Protein AF-A0A9X3J1A0-F1 (afdb_monomer)

InterPro domains:
  IPR045426 ADYC domain [PF20032] (108-270)

Secondary structure (DSSP, 8-state):
-PPPP-----------------S-------------EE-----SSS--S---EETTEE--EEBSTT---SS-EEEEEEETTTEEEEEEEEETTEEEEEETT--EEEGGGGTT-EEEEEETTTTEEEEEEEEEEE-SSSS-EEEEEEEETTEEEESSPP-SSSS--EEEEEEEEE-TTT--EEEEEEEEEEEETTSHHHHHHHTTHHHHHHHHT-THHHHHHHHHHHT-SSSSS-----TT-EE----TTSSS---GGGTTSPP-EEEETTEEEE---TT------

Radius of gyration: 24.9 Å; Cα contacts (8 Å, |Δi|>4): 580; chains: 1; bounding box: 110×40×54 Å

Mean predicted aligned error: 11.15 Å

Solvent-accessible surface area (backbone atoms only — not comparable to full-atom values): 16526 Å² total; per-residue (Å²): 135,84,86,86,81,83,85,78,83,77,85,79,79,81,77,78,77,79,74,76,78,71,62,76,84,88,81,91,80,97,82,88,48,47,11,76,48,79,39,47,37,90,50,96,56,37,46,45,56,59,54,21,36,58,92,92,47,72,55,49,59,35,47,48,60,66,57,96,50,84,54,51,26,32,62,47,38,31,30,73,92,75,45,59,38,67,40,70,49,60,59,96,47,38,64,36,35,22,31,93,86,65,53,79,40,43,70,78,64,44,50,63,16,40,35,35,34,23,30,79,71,67,77,44,75,49,61,33,29,34,70,50,74,50,71,88,83,67,72,38,32,38,26,43,31,33,63,61,96,83,43,80,41,63,22,24,57,65,38,77,92,42,82,30,30,21,37,61,44,62,33,43,46,69,42,87,76,43,54,54,55,44,84,34,84,67,25,34,26,46,23,6,54,52,10,27,51,14,41,27,38,77,66,43,37,42,62,50,14,62,75,71,74,39,55,64,59,29,32,49,46,28,34,58,64,13,44,28,66,78,74,61,44,59,39,70,29,44,48,66,44,71,47,73,43,60,48,98,83,68,78,40,43,61,31,80,91,57,60,88,58,78,77,55,62,51,79,52,89,100,44,40,40,70,57,80,72,92,77,74,78,80,82,79,128

Organism: NCBI:txid889268

Sequence (285 aa):
MRPVLQSRSPVVSLLASLLLIACAPEEDDDVALRGVLITGGNSSGGTVFNTHALDDQVFSELEPLGQPHIGPGLDSVSLAGNIEVLQVAEEAGELVGYDWLGLKYSGEALLGSQWIISFQSGLLEIPMVLHHIVDDGAAPHYQFYHHDNAVKKPNCPEGQDGPGHARVLSGLSVDEDNGEVSEVPGLLYLACDTGATGKAADLGYYDWARSQGDLELFEIAIRVLRADYCYDGDSHTKPGVELVLEDRWGIHGASPEHADNPVEAVWARAACSATARAGSPTSTA

Foldseek 3Di:
DDDDDDDDDDPPPPPVPPPPCQDDDDDDDDDAFWFWFWFDDDDPFFFFQAQFDDPPRDDFKEAWECDFDQAKYFPWKAWPVGQTFNTWDDDPLWIWTAGPVRDIDTDPRQAQMWIWIAGPRNPDTWIKGFHDWDCPPDRIWTWIWTADVNDTDTRGPAIPVGHKTWRKDAQWDADRQQGDIDGHHRMITRGIPNHLLRVLVVLVQRVVCVVVVHCLSSSQSSCLSQVVQQSRNHRPHHRRDMDTDDDPVPSGGHDPVCVPPDDQWDDDRNHIGGDDPPPDPDDDD

Nearest PDB structures (foldseek):
  2j0r-assembly1_A  TM=2.618E-01  e=7.448E+00  Yersinia enterocolitica
  4mgf-assembly1_A  TM=2.589E-01  e=8.815E+00  Pseudomonas aeruginosa

Structure (mmCIF, N/CA/C/O backbone):
data_AF-A0A9X3J1A0-F1
#
_entry.id   AF-A0A9X3J1A0-F1
#
loop_
_atom_site.group_PDB
_atom_site.id
_atom_site.type_symbol
_atom_site.label_atom_id
_atom_site.label_alt_id
_atom_site.label_comp_id
_atom_site.label_asym_id
_atom_site.label_entity_id
_atom_site.label_seq_id
_atom_site.pdbx_PDB_ins_code
_atom_site.Cartn_x
_atom_site.Cartn_y
_atom_site.Cartn_z
_atom_site.occupancy
_atom_site.B_iso_or_equiv
_atom_site.auth_seq_id
_atom_site.auth_comp_id
_atom_site.auth_asym_id
_atom_site.auth_atom_id
_atom_site.pdbx_PDB_model_num
ATOM 1 N N . MET A 1 1 ? 88.387 7.725 -22.166 1.00 43.97 1 MET A N 1
ATOM 2 C CA . MET A 1 1 ? 87.243 8.441 -21.550 1.00 43.97 1 MET A CA 1
ATOM 3 C C . MET A 1 1 ? 85.955 7.756 -21.997 1.00 43.97 1 MET A C 1
ATOM 5 O O . MET A 1 1 ? 85.962 7.173 -23.073 1.00 43.97 1 MET A O 1
ATOM 9 N N . ARG A 1 2 ? 84.919 7.711 -21.147 1.00 36.75 2 ARG A N 1
ATOM 10 C CA . ARG A 1 2 ? 83.696 6.910 -21.378 1.00 36.75 2 ARG A CA 1
ATOM 11 C C . ARG A 1 2 ? 82.772 7.561 -22.429 1.00 36.75 2 ARG A C 1
ATOM 13 O O . ARG A 1 2 ? 82.778 8.788 -22.515 1.00 36.75 2 ARG A O 1
ATOM 20 N N . PRO A 1 3 ? 81.984 6.783 -23.197 1.00 41.75 3 PRO A N 1
ATOM 21 C CA . PRO A 1 3 ? 81.017 7.329 -24.147 1.00 41.75 3 PRO A CA 1
ATOM 22 C C . PRO A 1 3 ? 79.811 7.956 -23.431 1.00 41.75 3 PRO A C 1
ATOM 24 O O . PRO A 1 3 ? 79.394 7.494 -22.368 1.00 41.75 3 PRO A O 1
ATOM 27 N N . VAL A 1 4 ? 79.241 8.995 -24.043 1.00 43.12 4 VAL A N 1
ATOM 28 C CA . VAL A 1 4 ? 78.009 9.655 -23.590 1.00 43.12 4 VAL A CA 1
ATOM 29 C C . VAL A 1 4 ? 76.805 8.869 -24.108 1.00 43.12 4 VAL A C 1
ATOM 31 O O . VAL A 1 4 ? 76.638 8.712 -25.316 1.00 43.12 4 VAL A O 1
ATOM 34 N N . LEU A 1 5 ? 75.963 8.378 -23.197 1.00 38.09 5 LEU A N 1
ATOM 35 C CA . LEU A 1 5 ? 74.695 7.727 -23.531 1.00 38.09 5 LEU A CA 1
ATOM 36 C C . LEU A 1 5 ? 73.645 8.778 -23.914 1.00 38.09 5 LEU A C 1
ATOM 38 O O . LEU A 1 5 ? 73.348 9.682 -23.135 1.00 38.09 5 LEU A O 1
ATOM 42 N N . GLN A 1 6 ? 73.062 8.639 -25.105 1.00 41.03 6 GLN A N 1
ATOM 43 C CA . GLN A 1 6 ? 71.888 9.412 -25.507 1.00 41.03 6 GLN A CA 1
ATOM 44 C C . GLN A 1 6 ? 70.662 8.928 -24.725 1.00 41.03 6 GLN A C 1
ATOM 46 O O . GLN A 1 6 ? 70.212 7.797 -24.910 1.00 41.03 6 GLN A O 1
ATOM 51 N N . SER A 1 7 ? 70.099 9.796 -23.884 1.00 36.69 7 SER A N 1
ATOM 52 C CA . SER A 1 7 ? 68.782 9.561 -23.292 1.00 36.69 7 SER A CA 1
ATOM 53 C C . SER A 1 7 ? 67.703 9.736 -24.363 1.00 36.69 7 SER A C 1
ATOM 55 O O . SER A 1 7 ? 67.524 10.832 -24.895 1.00 36.69 7 SER A O 1
ATOM 57 N N . ARG A 1 8 ? 66.987 8.655 -24.687 1.00 36.56 8 ARG A N 1
ATOM 58 C CA . ARG A 1 8 ? 65.715 8.717 -25.415 1.00 36.56 8 ARG A CA 1
ATOM 59 C C . ARG A 1 8 ? 64.589 8.694 -24.390 1.00 36.56 8 ARG A C 1
ATOM 61 O O . ARG A 1 8 ? 64.353 7.652 -23.788 1.00 36.56 8 ARG A O 1
ATOM 68 N N . SER A 1 9 ? 63.881 9.806 -24.229 1.00 40.09 9 SER A N 1
ATOM 69 C CA . SER A 1 9 ? 62.621 9.829 -23.483 1.00 40.09 9 SER A CA 1
ATOM 70 C C . SER A 1 9 ? 61.522 9.141 -24.301 1.00 40.09 9 SER A C 1
ATOM 72 O O . SER A 1 9 ? 61.222 9.620 -25.397 1.00 40.09 9 SER A O 1
ATOM 74 N N . PRO A 1 10 ? 60.877 8.069 -23.810 1.00 37.12 10 PRO A N 1
ATOM 75 C CA . PRO A 1 10 ? 59.551 7.710 -24.280 1.00 37.12 10 PRO A CA 1
ATOM 76 C C . PRO A 1 10 ? 58.536 8.656 -23.628 1.00 37.12 10 PRO A C 1
ATOM 78 O O . PRO A 1 10 ? 58.524 8.827 -22.409 1.00 37.12 10 PRO A O 1
ATOM 81 N N . VAL A 1 11 ? 57.670 9.267 -24.435 1.00 40.69 11 VAL A N 1
ATOM 82 C CA . VAL A 1 11 ? 56.460 9.913 -23.917 1.00 40.69 11 VAL A CA 1
ATOM 83 C C . VAL A 1 11 ? 55.532 8.796 -23.450 1.00 40.69 11 VAL A C 1
ATOM 85 O O . VAL A 1 11 ? 54.941 8.096 -24.268 1.00 40.69 11 VAL A O 1
ATOM 88 N N . VAL A 1 12 ? 55.437 8.599 -22.136 1.00 36.12 12 VAL A N 1
ATOM 89 C CA . VAL A 1 12 ? 54.439 7.703 -21.545 1.00 36.12 12 VAL A CA 1
ATOM 90 C C . VAL A 1 12 ? 53.127 8.473 -21.464 1.00 36.12 12 VAL A C 1
ATOM 92 O O . VAL A 1 12 ? 52.864 9.176 -20.490 1.00 36.12 12 VAL A O 1
ATOM 95 N N . SER A 1 13 ? 52.306 8.359 -22.506 1.00 34.94 13 SER A N 1
ATOM 96 C CA . SER A 1 13 ? 50.900 8.747 -22.422 1.00 34.94 13 SER A CA 1
ATOM 97 C C . SER A 1 13 ? 50.195 7.814 -21.440 1.00 34.94 13 SER A C 1
ATOM 99 O O . SER A 1 13 ? 49.861 6.685 -21.794 1.00 34.94 13 SER A O 1
ATOM 101 N N . LEU A 1 14 ? 49.939 8.289 -20.216 1.00 32.94 14 LEU A N 1
ATOM 102 C CA . LEU A 1 14 ? 48.904 7.693 -19.377 1.00 32.94 14 LEU A CA 1
ATOM 103 C C . LEU A 1 14 ? 47.541 7.980 -20.018 1.00 32.94 14 LEU A C 1
ATOM 105 O O . LEU A 1 14 ? 46.901 8.990 -19.737 1.00 32.94 14 LEU A O 1
ATOM 109 N N . LEU A 1 15 ? 47.090 7.059 -20.868 1.00 33.50 15 LEU A N 1
ATOM 110 C CA . LEU A 1 15 ? 45.668 6.859 -21.116 1.00 33.50 15 LEU A CA 1
ATOM 111 C C . LEU A 1 15 ? 45.072 6.238 -19.850 1.00 33.50 15 LEU A C 1
ATOM 113 O O . LEU A 1 15 ? 44.993 5.017 -19.712 1.00 33.50 15 LEU A O 1
ATOM 117 N N . ALA A 1 16 ? 44.700 7.100 -18.901 1.00 35.75 16 ALA A N 1
ATOM 118 C CA . ALA A 1 16 ? 43.863 6.718 -17.777 1.00 35.75 16 ALA A CA 1
ATOM 119 C C . ALA A 1 16 ? 42.503 6.284 -18.336 1.00 35.75 16 ALA A C 1
ATOM 121 O O . ALA A 1 16 ? 41.637 7.108 -18.625 1.00 35.75 16 ALA A O 1
ATOM 122 N N . SER A 1 17 ? 42.355 4.978 -18.548 1.00 34.38 17 SER A N 1
ATOM 123 C CA . SER A 1 17 ? 41.090 4.378 -18.951 1.00 34.38 17 SER A CA 1
ATOM 124 C C . SER A 1 17 ? 40.166 4.407 -17.741 1.00 34.38 17 SER A C 1
ATOM 126 O O . SER A 1 17 ? 40.216 3.517 -16.894 1.00 34.38 17 SER A O 1
ATOM 128 N N . LEU A 1 18 ? 39.369 5.471 -17.641 1.00 34.53 18 LEU A N 1
ATOM 129 C CA . LEU A 1 18 ? 38.222 5.544 -16.744 1.00 34.53 18 LEU A CA 1
ATOM 130 C C . LEU A 1 18 ? 37.193 4.512 -17.213 1.00 34.53 18 LEU A C 1
ATOM 132 O O . LEU A 1 18 ? 36.300 4.807 -18.003 1.00 34.53 18 LEU A O 1
ATOM 136 N N . LEU A 1 19 ? 37.362 3.283 -16.727 1.00 31.19 19 LEU A N 1
ATOM 137 C CA . LEU A 1 19 ? 36.302 2.290 -16.663 1.00 31.19 19 LEU A CA 1
ATOM 138 C C . LEU A 1 19 ? 35.237 2.834 -15.707 1.00 31.19 19 LEU A C 1
ATOM 140 O O . LEU A 1 19 ? 35.305 2.616 -14.499 1.00 31.19 19 LEU A O 1
ATOM 144 N N . LEU A 1 20 ? 34.272 3.570 -16.257 1.00 36.81 20 LEU A N 1
ATOM 145 C CA . LEU A 1 20 ? 32.964 3.683 -15.628 1.00 36.81 20 LEU A CA 1
ATOM 146 C C . LEU A 1 20 ? 32.370 2.277 -15.642 1.00 36.81 20 LEU A C 1
ATOM 148 O O . LEU A 1 20 ? 32.053 1.739 -16.703 1.00 36.81 20 LEU A O 1
ATOM 152 N N . ILE A 1 21 ? 32.304 1.669 -14.462 1.00 36.38 21 ILE A N 1
ATOM 153 C CA . ILE A 1 21 ? 31.659 0.379 -14.257 1.00 36.38 21 ILE A CA 1
ATOM 154 C C . ILE A 1 21 ? 30.153 0.635 -14.351 1.00 36.38 21 ILE A C 1
ATOM 156 O O . ILE A 1 21 ? 29.517 0.965 -13.359 1.00 36.38 21 ILE A O 1
ATOM 160 N N . ALA A 1 22 ? 29.595 0.513 -15.556 1.00 41.16 22 ALA A N 1
ATOM 161 C CA . ALA A 1 22 ? 28.206 0.094 -15.684 1.00 41.16 22 ALA A CA 1
ATOM 162 C C . ALA A 1 22 ? 28.143 -1.368 -15.210 1.00 41.16 22 ALA A C 1
ATOM 164 O O . ALA A 1 22 ? 29.010 -2.168 -15.576 1.00 41.16 22 ALA A O 1
ATOM 165 N N . CYS A 1 23 ? 27.204 -1.687 -14.322 1.00 43.12 23 CYS A N 1
ATOM 166 C CA . CYS A 1 23 ? 27.219 -2.938 -13.567 1.00 43.12 23 CYS A CA 1
ATOM 167 C C . CYS A 1 23 ? 27.049 -4.187 -14.453 1.00 43.12 23 CYS A C 1
ATOM 169 O O . CYS A 1 23 ? 25.956 -4.463 -14.927 1.00 43.12 23 CYS A O 1
ATOM 171 N N . ALA A 1 24 ? 28.145 -4.952 -14.558 1.00 40.41 24 ALA A N 1
ATOM 172 C CA . ALA A 1 24 ? 28.269 -6.352 -14.993 1.00 40.41 24 ALA A CA 1
ATOM 173 C C . ALA A 1 24 ? 27.810 -6.742 -16.432 1.00 40.41 24 ALA A C 1
ATOM 175 O O . ALA A 1 24 ? 26.904 -6.139 -17.001 1.00 40.41 24 ALA A O 1
ATOM 176 N N . PRO A 1 25 ? 28.467 -7.744 -17.061 1.00 40.59 25 PRO A N 1
ATOM 177 C CA . PRO A 1 25 ? 28.153 -8.192 -18.420 1.00 40.59 25 PRO A CA 1
ATOM 178 C C . PRO A 1 25 ? 27.067 -9.283 -18.474 1.00 40.59 25 PRO A C 1
ATOM 180 O O . PRO A 1 25 ? 26.812 -9.971 -17.489 1.00 40.59 25 PRO A O 1
ATOM 183 N N . GLU A 1 26 ? 26.493 -9.453 -19.667 1.00 49.47 26 GLU A N 1
ATOM 184 C CA . GLU A 1 26 ? 25.481 -10.456 -20.030 1.00 49.47 26 GLU A CA 1
ATOM 185 C C . GLU A 1 26 ? 25.955 -11.914 -19.860 1.00 49.47 26 GLU A C 1
ATOM 187 O O . GLU A 1 26 ? 27.099 -12.245 -20.181 1.00 49.47 26 GLU A O 1
ATOM 192 N N . GLU A 1 27 ? 25.019 -12.803 -19.510 1.00 35.97 27 GLU A N 1
ATOM 193 C CA . GLU A 1 27 ? 24.944 -14.152 -20.087 1.00 35.97 27 GLU A CA 1
ATOM 194 C C . GLU A 1 27 ? 23.521 -14.347 -20.656 1.00 35.97 27 GLU A C 1
ATOM 196 O O . GLU A 1 27 ? 22.535 -14.136 -19.950 1.00 35.97 27 GLU A O 1
ATOM 201 N N . ASP A 1 28 ? 23.434 -14.677 -21.950 1.00 47.69 28 ASP A N 1
ATOM 202 C CA . ASP A 1 28 ? 22.191 -14.933 -22.700 1.00 47.69 28 ASP A CA 1
ATOM 203 C C . ASP A 1 28 ? 21.442 -16.180 -22.192 1.00 47.69 28 ASP A C 1
ATOM 205 O O . ASP A 1 28 ? 22.069 -17.209 -21.944 1.00 47.69 28 ASP A O 1
ATOM 209 N N . ASP A 1 29 ? 20.104 -16.129 -22.189 1.00 32.88 29 ASP A N 1
ATOM 210 C CA . ASP A 1 29 ? 19.241 -17.266 -22.563 1.00 32.88 29 ASP A CA 1
ATOM 211 C C . ASP A 1 29 ? 17.813 -16.777 -22.935 1.00 32.88 29 ASP A C 1
ATOM 213 O O . ASP A 1 29 ? 17.215 -15.942 -22.255 1.00 32.88 29 ASP A O 1
ATOM 217 N N . ASP A 1 30 ? 17.270 -17.304 -24.040 1.00 32.97 30 ASP A N 1
ATOM 218 C CA . ASP A 1 30 ? 16.055 -16.872 -24.766 1.00 32.97 30 ASP A CA 1
ATOM 219 C C . ASP A 1 30 ? 14.751 -16.658 -23.940 1.00 32.97 30 ASP A C 1
ATOM 221 O O . ASP A 1 30 ? 14.178 -17.646 -23.485 1.00 32.97 30 ASP A O 1
ATOM 225 N N . VAL A 1 31 ? 14.164 -15.437 -23.928 1.00 29.97 31 VAL A N 1
ATOM 226 C CA . VAL A 1 31 ? 12.705 -15.121 -24.116 1.00 29.97 31 VAL A CA 1
ATOM 227 C C . VAL A 1 31 ? 12.534 -13.626 -24.504 1.00 29.97 31 VAL A C 1
ATOM 229 O O . VAL A 1 31 ? 13.234 -12.779 -23.965 1.00 29.97 31 VAL A O 1
ATOM 232 N N . ALA A 1 32 ? 11.573 -13.263 -25.370 1.00 30.38 32 ALA A N 1
ATOM 233 C CA . ALA A 1 32 ? 11.168 -11.866 -25.658 1.00 30.38 32 ALA A CA 1
ATOM 234 C C . ALA A 1 32 ? 9.647 -11.654 -25.450 1.00 30.38 32 ALA A C 1
ATOM 236 O O . ALA A 1 32 ? 8.931 -12.550 -25.894 1.00 30.38 32 ALA A O 1
ATOM 237 N N . LEU A 1 33 ? 9.145 -10.528 -24.866 1.00 33.38 33 LEU A N 1
ATOM 238 C CA . LEU A 1 33 ? 7.702 -10.118 -24.802 1.00 33.38 33 LEU A CA 1
ATOM 239 C C . LEU A 1 33 ? 7.432 -8.667 -24.206 1.00 33.38 33 LEU A C 1
ATOM 241 O O . LEU A 1 33 ? 7.201 -8.510 -23.012 1.00 33.38 33 LEU A O 1
ATOM 245 N N . ARG A 1 34 ? 7.324 -7.639 -25.088 1.00 38.94 34 ARG A N 1
ATOM 246 C CA . ARG A 1 34 ? 7.291 -6.119 -25.003 1.00 38.94 34 ARG A CA 1
ATOM 247 C C . ARG A 1 34 ? 6.141 -5.263 -24.321 1.00 38.94 34 ARG A C 1
ATOM 249 O O . ARG A 1 34 ? 5.574 -4.437 -25.030 1.00 38.94 34 ARG A O 1
ATOM 256 N N . GLY A 1 35 ? 5.696 -5.383 -23.063 1.00 32.53 35 GLY A N 1
ATOM 257 C CA . GLY A 1 35 ? 4.503 -4.620 -22.538 1.00 32.53 35 GLY A CA 1
ATOM 258 C C . GLY A 1 35 ? 4.625 -3.082 -22.323 1.00 32.53 35 GLY A C 1
ATOM 259 O O . GLY A 1 35 ? 5.706 -2.538 -22.487 1.00 32.53 35 GLY A O 1
ATOM 260 N N . VAL A 1 36 ? 3.534 -2.339 -22.004 1.00 34.03 36 VAL A N 1
ATOM 261 C CA . VAL A 1 36 ? 3.477 -0.836 -21.893 1.00 34.03 36 VAL A CA 1
ATOM 262 C C . VAL A 1 36 ? 2.611 -0.336 -20.723 1.00 34.03 36 VAL A C 1
ATOM 264 O O . VAL A 1 36 ? 1.531 -0.878 -20.501 1.00 34.03 36 VAL A O 1
ATOM 267 N N . LEU A 1 37 ? 3.049 0.728 -20.028 1.00 45.38 37 LEU A N 1
ATOM 268 C CA . LEU A 1 37 ? 2.378 1.327 -18.868 1.00 45.38 37 LEU A CA 1
ATOM 269 C C . LEU A 1 37 ? 2.710 2.823 -18.636 1.00 45.38 37 LEU A C 1
ATOM 271 O O . LEU A 1 37 ? 3.873 3.206 -18.598 1.00 45.38 37 LEU A O 1
ATOM 275 N N . ILE A 1 38 ? 1.725 3.678 -18.340 1.00 40.16 38 ILE A N 1
ATOM 276 C CA . ILE A 1 38 ? 1.970 5.088 -17.962 1.00 40.16 38 ILE A CA 1
ATOM 277 C C . ILE A 1 38 ? 2.197 5.219 -16.446 1.00 40.16 38 ILE A C 1
ATOM 279 O O . ILE A 1 38 ? 1.381 4.738 -15.664 1.00 40.16 38 ILE A O 1
ATOM 283 N N . THR A 1 39 ? 3.243 5.933 -15.999 1.00 40.03 39 THR A N 1
ATOM 284 C CA . THR A 1 39 ? 3.360 6.345 -14.584 1.00 40.03 39 THR A CA 1
ATOM 285 C C . THR A 1 39 ? 2.840 7.771 -14.371 1.00 40.03 39 THR A C 1
ATOM 287 O O . THR A 1 39 ? 3.271 8.715 -15.029 1.00 40.03 39 THR A O 1
ATOM 290 N N . GLY A 1 40 ? 1.953 7.967 -13.394 1.00 32.00 40 GLY A N 1
ATOM 291 C CA . GLY A 1 40 ? 1.530 9.277 -12.873 1.00 32.00 40 GLY A CA 1
ATOM 292 C C . GLY A 1 40 ? 1.404 9.229 -11.342 1.00 32.00 40 GLY A C 1
ATOM 293 O O . GLY A 1 40 ? 1.254 8.148 -10.790 1.00 32.00 40 GLY A O 1
ATOM 294 N N . GLY A 1 41 ? 1.528 10.305 -10.563 1.00 33.81 41 GLY A N 1
ATOM 295 C CA . GLY A 1 41 ? 1.899 11.687 -10.874 1.00 33.81 41 GLY A CA 1
ATOM 296 C C . GLY A 1 41 ? 2.551 12.382 -9.654 1.00 33.81 41 GLY A C 1
ATOM 297 O O . GLY A 1 41 ? 2.638 11.803 -8.580 1.00 33.81 41 GLY A O 1
ATOM 298 N N . ASN A 1 42 ? 3.007 13.627 -9.838 1.00 31.50 42 ASN A N 1
ATOM 299 C CA . ASN A 1 42 ? 3.303 14.641 -8.806 1.00 31.50 42 ASN A CA 1
ATOM 300 C C . ASN A 1 42 ? 4.265 14.320 -7.632 1.00 31.50 42 ASN A C 1
ATOM 302 O O . ASN A 1 42 ? 3.934 14.500 -6.465 1.00 31.50 42 ASN A O 1
ATOM 306 N N . SER A 1 43 ? 5.531 14.059 -7.961 1.00 33.47 43 SER A N 1
ATOM 307 C CA . SER A 1 43 ? 6.702 14.360 -7.120 1.00 33.47 43 SER A CA 1
ATOM 308 C C . SER A 1 43 ? 7.721 15.135 -7.963 1.00 33.47 43 SER A C 1
ATOM 310 O O . SER A 1 43 ? 7.860 14.886 -9.160 1.00 33.47 43 SER A O 1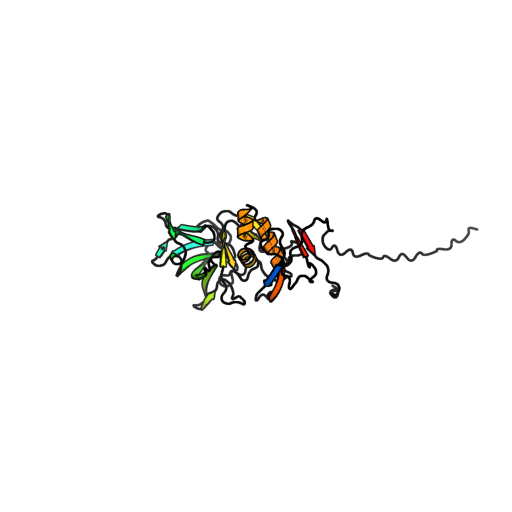
ATOM 312 N N . SER A 1 44 ? 8.415 16.112 -7.375 1.00 29.98 44 SER A N 1
ATOM 313 C CA . SER A 1 44 ? 9.546 16.793 -8.030 1.00 29.98 44 SER A CA 1
ATOM 314 C C . SER A 1 44 ? 10.866 16.022 -7.883 1.00 29.98 44 SER A C 1
ATOM 316 O O . SER A 1 44 ? 11.825 16.323 -8.598 1.00 29.98 44 SER A O 1
ATOM 318 N N . GLY A 1 45 ? 10.901 15.025 -6.991 1.00 39.81 45 GLY A N 1
ATOM 319 C CA . GLY A 1 45 ? 11.870 13.930 -6.999 1.00 39.81 45 GLY A CA 1
ATOM 320 C C . GLY A 1 45 ? 11.386 12.765 -7.871 1.00 39.81 45 GLY A C 1
ATOM 321 O O . GLY A 1 45 ? 10.357 12.864 -8.542 1.00 39.81 45 GLY A O 1
ATOM 322 N N . GLY A 1 46 ? 12.133 11.660 -7.875 1.00 51.09 46 GLY A N 1
ATOM 323 C CA . GLY A 1 46 ? 11.698 10.434 -8.546 1.00 51.09 46 GLY A CA 1
ATOM 324 C C . GLY A 1 46 ? 10.449 9.809 -7.907 1.00 51.09 46 GLY A C 1
ATOM 325 O O . GLY A 1 46 ? 9.944 10.287 -6.886 1.00 51.09 46 GLY A O 1
ATOM 326 N N . THR A 1 47 ? 9.943 8.737 -8.513 1.00 63.94 47 THR A N 1
ATOM 327 C CA . THR A 1 47 ? 8.877 7.911 -7.930 1.00 63.94 47 THR A CA 1
ATOM 328 C C . THR A 1 47 ? 9.321 7.352 -6.572 1.00 63.94 47 THR A C 1
ATOM 330 O O . THR A 1 47 ? 10.254 6.560 -6.497 1.00 63.94 47 THR A O 1
ATOM 333 N N . VAL A 1 48 ? 8.649 7.757 -5.494 1.00 85.50 48 VAL A N 1
ATOM 334 C CA . VAL A 1 48 ? 8.881 7.238 -4.131 1.00 85.50 48 VAL A CA 1
ATOM 335 C C . VAL A 1 48 ? 8.236 5.854 -3.935 1.00 85.50 48 VAL A C 1
ATOM 337 O O . VAL A 1 48 ? 7.405 5.448 -4.751 1.00 85.50 48 VAL A O 1
ATOM 340 N N . PHE A 1 49 ? 8.608 5.105 -2.884 1.00 90.38 49 PHE A N 1
ATOM 341 C CA . PHE A 1 49 ? 8.071 3.753 -2.663 1.00 90.38 49 PHE A CA 1
ATOM 342 C C . PHE A 1 49 ? 6.597 3.857 -2.289 1.00 90.38 49 PHE A C 1
ATOM 344 O O . PHE A 1 49 ? 5.742 3.312 -2.989 1.00 90.38 49 PHE A O 1
ATOM 351 N N . ASN A 1 50 ? 6.294 4.692 -1.299 1.00 93.12 50 ASN A N 1
ATOM 352 C CA . ASN A 1 50 ? 4.933 5.056 -0.953 1.00 93.12 50 ASN A CA 1
ATOM 353 C C . ASN A 1 50 ? 4.761 6.566 -0.745 1.00 93.12 50 ASN A C 1
ATOM 355 O O . ASN A 1 50 ? 5.715 7.336 -0.682 1.00 93.12 50 ASN A O 1
ATOM 359 N N . THR A 1 51 ? 3.505 6.991 -0.658 1.00 89.75 51 THR A N 1
ATOM 360 C CA . THR A 1 51 ? 3.099 8.395 -0.494 1.00 89.75 51 THR A CA 1
ATOM 361 C C . THR A 1 51 ? 2.065 8.581 0.618 1.00 89.75 51 THR A C 1
ATOM 363 O O . THR A 1 51 ? 1.426 9.629 0.682 1.00 89.75 51 THR A O 1
ATOM 366 N N . HIS A 1 52 ? 1.842 7.561 1.449 1.00 93.00 52 HIS A N 1
ATOM 367 C CA . HIS A 1 52 ? 0.839 7.602 2.505 1.00 93.00 52 HIS A CA 1
ATOM 368 C C . HIS A 1 52 ? 1.299 8.498 3.669 1.00 93.00 52 HIS A C 1
ATOM 370 O O . HIS A 1 52 ? 2.426 8.376 4.153 1.00 93.00 52 HIS A O 1
ATOM 376 N N . ALA A 1 53 ? 0.443 9.426 4.107 1.00 92.12 53 ALA A N 1
ATOM 377 C CA . ALA A 1 53 ? 0.794 10.405 5.134 1.00 92.12 53 ALA A CA 1
ATOM 378 C C . ALA A 1 53 ? -0.379 10.805 6.043 1.00 92.12 53 ALA A C 1
ATOM 380 O O . ALA A 1 53 ? -1.534 10.865 5.619 1.00 92.12 53 ALA A O 1
ATOM 381 N N . LEU A 1 54 ? -0.057 11.146 7.293 1.00 91.00 54 LEU A N 1
ATOM 382 C CA . LEU A 1 54 ? -0.904 11.871 8.243 1.00 91.00 54 LEU A CA 1
ATOM 383 C C . LEU A 1 54 ? -0.213 13.194 8.581 1.00 91.00 54 LEU A C 1
ATOM 385 O O . LEU A 1 54 ? 0.820 13.208 9.240 1.00 91.00 54 LEU A O 1
ATOM 389 N N . ASP A 1 55 ? -0.776 14.305 8.109 1.00 87.62 55 ASP A N 1
ATOM 390 C CA . ASP A 1 55 ? -0.171 15.636 8.177 1.00 87.62 55 ASP A CA 1
ATOM 391 C C . ASP A 1 55 ? 1.261 15.708 7.617 1.00 87.62 55 ASP A C 1
ATOM 393 O O . ASP A 1 55 ? 1.436 15.678 6.399 1.00 87.62 55 ASP A O 1
ATOM 397 N N . ASP A 1 56 ? 2.271 15.856 8.475 1.00 85.19 56 ASP A N 1
ATOM 398 C CA . ASP A 1 56 ? 3.695 15.857 8.125 1.00 85.19 56 ASP A CA 1
ATOM 399 C C . ASP A 1 56 ? 4.385 14.506 8.403 1.00 85.19 56 ASP A C 1
ATOM 401 O O . ASP A 1 56 ? 5.570 14.345 8.107 1.00 85.19 56 ASP A O 1
ATOM 405 N N . GLN A 1 57 ? 3.648 13.525 8.932 1.00 87.62 57 GLN A N 1
ATOM 406 C CA . GLN A 1 57 ? 4.125 12.175 9.212 1.00 87.62 57 GLN A CA 1
ATOM 407 C C . GLN A 1 57 ? 3.863 11.263 8.004 1.00 87.62 57 GLN A C 1
ATOM 409 O O . GLN A 1 57 ? 2.735 10.828 7.767 1.00 87.62 57 GLN A O 1
ATOM 414 N N . VAL A 1 58 ? 4.909 10.955 7.236 1.00 88.50 58 VAL A N 1
ATOM 415 C CA . VAL A 1 58 ? 4.863 9.915 6.194 1.00 88.50 58 VAL A CA 1
ATOM 416 C C . VAL A 1 58 ? 4.992 8.549 6.859 1.00 88.50 58 VAL A C 1
ATOM 418 O O . VAL A 1 58 ? 5.870 8.357 7.700 1.00 88.50 58 VAL A O 1
ATOM 421 N N . PHE A 1 59 ? 4.128 7.605 6.491 1.00 91.25 59 PHE A N 1
ATOM 422 C CA . PHE A 1 59 ? 4.233 6.219 6.937 1.00 91.25 59 PHE A CA 1
ATOM 423 C C . PHE A 1 59 ? 3.471 5.272 6.023 1.00 91.25 59 PHE A C 1
ATOM 425 O O . PHE A 1 59 ? 2.353 5.563 5.598 1.00 91.25 59 PHE A O 1
ATOM 432 N N . SER A 1 60 ? 4.061 4.103 5.806 1.00 92.56 60 SER A N 1
ATOM 433 C CA . SER A 1 60 ? 3.491 3.046 4.977 1.00 92.56 60 SER A CA 1
ATOM 434 C C . SER A 1 60 ? 2.869 1.916 5.789 1.00 92.56 60 SER A C 1
ATOM 436 O O . SER A 1 60 ? 1.944 1.260 5.323 1.00 92.56 60 SER A O 1
ATOM 438 N N . GLU A 1 61 ? 3.368 1.689 7.001 1.00 93.12 61 GLU A N 1
ATOM 439 C CA . GLU A 1 61 ? 3.149 0.462 7.762 1.00 93.12 61 GLU A CA 1
ATOM 440 C C . GLU A 1 61 ? 2.288 0.708 9.003 1.00 93.12 61 GLU A C 1
ATOM 442 O O . GLU A 1 61 ? 2.409 1.734 9.674 1.00 93.12 61 GLU A O 1
ATOM 447 N N . LEU A 1 62 ? 1.423 -0.256 9.310 1.00 91.56 62 LEU A N 1
ATOM 448 C CA . LEU A 1 62 ? 0.639 -0.323 10.536 1.00 91.56 62 LEU A CA 1
ATOM 449 C C . LEU A 1 62 ? 0.955 -1.633 11.254 1.00 91.56 62 LEU A C 1
ATOM 451 O O . LEU A 1 62 ? 0.579 -2.715 10.789 1.00 91.56 62 LEU A O 1
ATOM 455 N N . GLU A 1 63 ? 1.628 -1.521 12.402 1.00 89.00 63 GLU A N 1
ATOM 456 C CA . GLU A 1 63 ? 1.823 -2.644 13.320 1.00 89.00 63 GLU A CA 1
ATOM 457 C C . GLU A 1 63 ? 0.468 -3.227 13.786 1.00 89.00 63 GLU A C 1
ATOM 459 O O . GLU A 1 63 ? -0.535 -2.504 13.834 1.00 89.00 63 GLU A O 1
ATOM 464 N N . PRO A 1 64 ? 0.402 -4.533 14.126 1.00 85.62 64 PRO A N 1
ATOM 465 C CA . PRO A 1 64 ? -0.841 -5.167 14.555 1.00 85.62 64 PRO A CA 1
ATOM 466 C C . PRO A 1 64 ? -1.482 -4.441 15.743 1.00 85.62 64 PRO A C 1
ATOM 468 O O . PRO A 1 64 ? -0.791 -4.030 16.677 1.00 85.62 64 PRO A O 1
ATOM 471 N N . LEU A 1 65 ? -2.815 -4.338 15.722 1.00 86.69 65 LEU A N 1
ATOM 472 C CA . LEU A 1 65 ? -3.596 -3.545 16.676 1.00 86.69 65 LEU A CA 1
ATOM 473 C C . LEU A 1 65 ? -3.166 -3.768 18.139 1.00 86.69 65 LEU A C 1
ATOM 475 O O . LEU A 1 65 ? -3.179 -4.897 18.640 1.00 86.69 65 LEU A O 1
ATOM 479 N N . GLY A 1 66 ? -2.816 -2.679 18.826 1.00 75.69 66 GLY A N 1
ATOM 480 C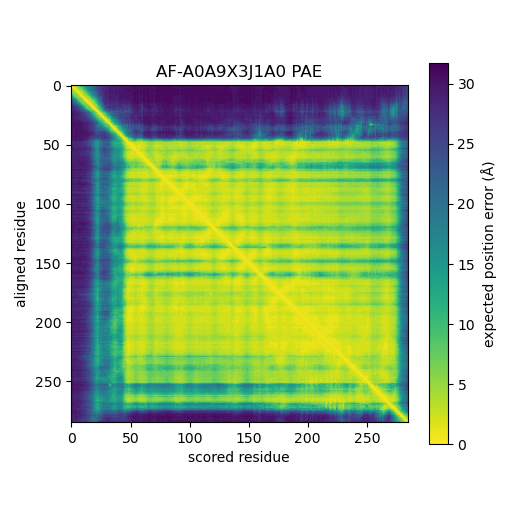 CA . GLY A 1 66 ? -2.476 -2.689 20.251 1.00 75.69 66 GLY A CA 1
ATOM 481 C C . GLY A 1 66 ? -1.161 -3.395 20.621 1.00 75.69 66 GLY A C 1
ATOM 482 O O . GLY A 1 66 ? -0.948 -3.681 21.803 1.00 75.69 66 GLY A O 1
ATOM 483 N N . GLN A 1 67 ? -0.281 -3.700 19.659 1.00 77.56 67 GLN A N 1
ATOM 484 C CA . GLN A 1 67 ? 1.092 -4.129 19.955 1.00 77.56 67 GLN A CA 1
ATOM 485 C C . GLN A 1 67 ? 1.997 -2.932 20.298 1.00 77.56 67 GLN A C 1
ATOM 487 O O . GLN A 1 67 ? 1.753 -1.833 19.811 1.00 77.56 67 GLN A O 1
ATOM 492 N N . PRO A 1 68 ? 3.053 -3.100 21.120 1.00 75.38 68 PRO A N 1
ATOM 493 C CA . PRO A 1 68 ? 4.026 -2.038 21.367 1.00 75.38 68 PRO A CA 1
ATOM 494 C C . PRO A 1 68 ? 4.918 -1.798 20.141 1.00 75.38 68 PRO A C 1
ATOM 496 O O . PRO A 1 68 ? 5.755 -2.639 19.819 1.00 75.38 68 PRO A O 1
ATOM 499 N N . HIS A 1 69 ? 4.780 -0.620 19.540 1.00 73.50 69 HIS A N 1
ATOM 500 C CA . HIS A 1 69 ? 5.459 -0.198 18.315 1.00 73.50 69 HIS A CA 1
ATOM 501 C C . HIS A 1 69 ? 6.549 0.852 18.593 1.00 73.50 69 HIS A C 1
ATOM 503 O O . HIS A 1 69 ? 6.479 1.626 19.557 1.00 73.50 69 HIS A O 1
ATOM 509 N N . ILE A 1 70 ? 7.573 0.896 17.735 1.00 69.56 70 ILE A N 1
ATOM 510 C CA . ILE A 1 70 ? 8.617 1.946 17.764 1.00 69.56 70 ILE A CA 1
ATOM 511 C C . ILE A 1 70 ? 8.295 3.060 16.753 1.00 69.56 70 ILE A C 1
ATOM 513 O O . ILE A 1 70 ? 8.623 4.224 16.992 1.00 69.56 70 ILE A O 1
ATOM 517 N N . GLY A 1 71 ? 7.639 2.703 15.646 1.00 76.94 71 GLY A N 1
ATOM 518 C CA . GLY A 1 71 ? 7.170 3.623 14.613 1.00 76.94 71 GLY A CA 1
ATOM 519 C C . GLY A 1 71 ? 5.735 4.114 14.857 1.00 76.94 71 GLY A C 1
ATOM 520 O O . GLY A 1 71 ? 5.323 4.274 16.010 1.00 76.94 71 GLY A O 1
ATOM 521 N N . PRO A 1 72 ? 4.971 4.370 13.786 1.00 84.50 72 PRO A N 1
ATOM 522 C CA . PRO A 1 72 ? 3.526 4.571 13.833 1.00 84.50 72 PRO A CA 1
ATOM 523 C C . PRO A 1 72 ? 2.797 3.288 14.252 1.00 84.50 72 PRO A C 1
ATOM 525 O O . PRO A 1 72 ? 3.110 2.205 13.761 1.00 84.50 72 PRO A O 1
ATOM 528 N N . GLY A 1 73 ? 1.829 3.408 15.155 1.00 88.56 73 GLY A N 1
ATOM 529 C CA . GLY A 1 73 ? 1.033 2.294 15.663 1.00 88.56 73 GLY A CA 1
ATOM 530 C C . GLY A 1 73 ? -0.444 2.452 15.354 1.00 88.56 73 GLY A C 1
ATOM 531 O O . GLY A 1 73 ? -0.952 3.567 15.240 1.00 88.56 73 GLY A O 1
ATOM 532 N N . LEU A 1 74 ? -1.145 1.325 15.240 1.00 93.06 74 LEU A N 1
ATOM 533 C CA . LEU A 1 74 ? -2.600 1.300 15.230 1.00 93.06 74 LEU A CA 1
ATOM 534 C C . LEU A 1 74 ? -3.098 1.003 16.651 1.00 93.06 74 LEU A C 1
ATOM 536 O O . LEU A 1 74 ? -2.986 -0.127 17.134 1.00 93.06 74 LEU A O 1
ATOM 540 N N . ASP A 1 75 ? -3.658 2.015 17.312 1.00 92.50 75 ASP A N 1
ATOM 541 C CA . ASP A 1 75 ? -4.071 1.920 18.719 1.00 92.50 75 ASP A CA 1
ATOM 542 C C . ASP A 1 75 ? -5.494 1.381 18.865 1.00 92.50 75 ASP A C 1
ATOM 544 O O . ASP A 1 75 ? -5.775 0.537 19.715 1.00 92.50 75 ASP A O 1
ATOM 548 N N . SER A 1 76 ? -6.416 1.883 18.041 1.00 94.75 76 SER A N 1
ATOM 549 C CA . SER A 1 76 ? -7.817 1.458 18.048 1.00 94.75 76 SER A CA 1
ATOM 550 C C . SER A 1 76 ? -8.473 1.642 16.683 1.00 94.75 76 SER A C 1
ATOM 552 O O . SER A 1 76 ? -8.156 2.571 15.935 1.00 94.75 76 SER A O 1
ATOM 554 N N . VAL A 1 77 ? -9.430 0.763 16.379 1.00 97.69 77 VAL A N 1
ATOM 555 C CA . VAL A 1 77 ? -10.340 0.895 15.238 1.00 97.69 77 VAL A CA 1
ATOM 556 C C . VAL A 1 77 ? -11.771 0.771 15.747 1.00 97.69 77 VAL A C 1
ATOM 558 O O . VAL A 1 77 ? -12.097 -0.128 16.523 1.00 97.69 77 VAL A O 1
ATOM 561 N N . SER A 1 78 ? -12.643 1.683 15.322 1.00 97.75 78 SER A N 1
ATOM 562 C CA . SER A 1 78 ? -14.055 1.686 15.707 1.00 97.75 78 SER A CA 1
ATOM 563 C C . SER A 1 78 ? -14.966 1.900 14.505 1.00 97.75 78 SER A C 1
ATOM 565 O O . SER A 1 78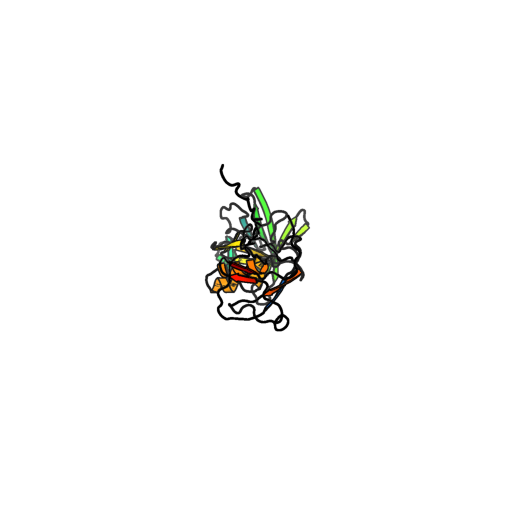 ? -14.717 2.759 13.660 1.00 97.75 78 SER A O 1
ATOM 567 N N . LEU A 1 79 ? -16.030 1.105 14.414 1.00 97.62 79 LEU A N 1
ATOM 568 C CA . LEU A 1 79 ? -17.035 1.201 13.356 1.00 97.62 79 LEU A CA 1
ATOM 569 C C . LEU A 1 79 ? -18.169 2.156 13.755 1.00 97.62 79 LEU A C 1
ATOM 571 O O . LEU A 1 79 ? -18.317 2.554 14.918 1.00 97.62 79 LEU A O 1
ATOM 575 N N . ALA A 1 80 ? -19.033 2.471 12.789 1.00 89.12 80 ALA A N 1
ATOM 576 C CA . ALA A 1 80 ? -20.270 3.198 13.044 1.00 89.12 80 ALA A CA 1
ATOM 577 C C . ALA A 1 80 ? -21.090 2.537 14.174 1.00 89.12 80 ALA A C 1
ATOM 579 O O . ALA A 1 80 ? -21.292 1.325 14.199 1.00 89.12 80 ALA A O 1
ATOM 580 N N . GLY A 1 81 ? -21.569 3.347 15.123 1.00 88.19 81 GLY A N 1
ATOM 581 C CA . GLY A 1 81 ? -22.252 2.852 16.325 1.00 88.19 81 GLY A CA 1
ATOM 582 C C . GLY A 1 81 ? -21.330 2.515 17.504 1.00 88.19 81 GLY A C 1
ATOM 583 O O . GLY A 1 81 ? -21.825 2.004 18.506 1.00 88.19 81 GLY A O 1
ATOM 584 N N . ASN A 1 82 ? -20.036 2.855 17.422 1.00 91.00 82 ASN A N 1
ATOM 585 C CA . ASN A 1 82 ? -19.015 2.611 18.451 1.00 91.00 82 ASN A CA 1
ATOM 586 C C . ASN A 1 82 ? -18.759 1.113 18.706 1.00 91.00 82 ASN A C 1
ATOM 588 O O . ASN A 1 82 ? -18.565 0.695 19.847 1.00 91.00 82 ASN A O 1
ATOM 592 N N . ILE A 1 83 ? -18.787 0.302 17.645 1.00 96.25 83 ILE A N 1
ATOM 593 C CA . ILE A 1 83 ? -18.355 -1.098 17.706 1.00 96.25 83 ILE A CA 1
ATOM 594 C C . ILE A 1 83 ? -16.828 -1.106 17.642 1.00 96.25 83 ILE A C 1
ATOM 596 O O . ILE A 1 83 ? -16.251 -0.632 16.666 1.00 96.25 83 ILE A O 1
ATOM 600 N N . GLU A 1 84 ? -16.186 -1.615 18.688 1.00 96.75 84 GLU A N 1
ATOM 601 C CA . GLU A 1 84 ? -14.732 -1.746 18.778 1.00 96.75 84 GLU A CA 1
ATOM 602 C C . GLU A 1 84 ? -14.248 -2.965 17.980 1.00 96.75 84 GLU A C 1
ATOM 604 O O . GLU A 1 84 ? -14.761 -4.077 18.141 1.00 96.75 84 GLU A O 1
ATOM 609 N N . VAL A 1 85 ? -13.254 -2.745 17.122 1.00 97.44 85 VAL A N 1
ATOM 610 C CA . VAL A 1 85 ? -12.540 -3.784 16.376 1.00 97.44 85 VAL A CA 1
ATOM 611 C C . VAL A 1 85 ? -11.267 -4.116 17.151 1.00 97.44 85 VAL A C 1
ATOM 613 O O . VAL A 1 85 ? -10.491 -3.216 17.453 1.00 97.44 85 VAL A O 1
ATOM 616 N N . LEU A 1 86 ? -11.055 -5.396 17.471 1.00 95.00 86 LEU A N 1
ATOM 617 C CA . LEU A 1 86 ? -9.886 -5.902 18.207 1.00 95.00 86 LEU A CA 1
ATOM 618 C C . LEU A 1 86 ? -8.798 -6.504 17.309 1.00 95.00 86 LEU A C 1
ATOM 620 O O . LEU A 1 86 ? -7.704 -6.804 17.782 1.00 95.00 86 LEU A O 1
ATOM 624 N N . GLN A 1 87 ? -9.084 -6.709 16.027 1.00 95.19 87 GLN A N 1
ATOM 625 C CA . GLN A 1 87 ? -8.098 -7.151 15.050 1.00 95.19 87 GLN A CA 1
ATOM 626 C C . GLN A 1 87 ? -8.477 -6.619 13.674 1.00 95.19 87 GLN A C 1
ATOM 628 O O . GLN A 1 87 ? -9.636 -6.707 13.275 1.00 95.19 87 GLN A O 1
ATOM 633 N N . VAL A 1 88 ? -7.485 -6.131 12.936 1.00 96.44 88 VAL A N 1
ATOM 634 C CA . VAL A 1 88 ? -7.585 -5.869 11.498 1.00 96.44 88 VAL A CA 1
ATOM 635 C C . VAL A 1 88 ? -6.617 -6.775 10.746 1.00 96.44 88 VAL A C 1
ATOM 637 O O . VAL A 1 88 ? -5.587 -7.174 11.292 1.00 96.44 88 VAL A O 1
ATOM 640 N N . ALA A 1 89 ? -6.967 -7.136 9.518 1.00 95.62 89 ALA A N 1
ATOM 641 C CA . ALA A 1 89 ? -6.140 -7.941 8.626 1.00 95.62 89 ALA A CA 1
ATOM 642 C C . ALA A 1 89 ? -6.476 -7.619 7.161 1.00 95.62 89 ALA A C 1
ATOM 644 O O . ALA A 1 89 ? -7.502 -7.002 6.880 1.00 95.62 89 ALA A O 1
ATOM 645 N N . GLU A 1 90 ? -5.642 -8.081 6.234 1.00 95.12 90 GLU A N 1
ATOM 646 C CA . GLU A 1 90 ? -6.053 -8.308 4.848 1.00 95.12 90 GLU A CA 1
ATOM 647 C C . GLU A 1 90 ? -6.308 -9.810 4.669 1.00 95.12 90 GLU A C 1
ATOM 649 O O . GLU A 1 90 ? -5.536 -10.645 5.146 1.00 95.12 90 GLU A O 1
ATOM 654 N N . GLU A 1 91 ? -7.423 -10.150 4.028 1.00 94.25 91 GLU A N 1
ATOM 655 C CA . GLU A 1 91 ? -7.793 -11.517 3.682 1.00 94.25 91 GLU A CA 1
ATOM 656 C C . GLU A 1 91 ? -8.284 -11.582 2.234 1.00 94.25 91 GLU A C 1
ATOM 658 O O . GLU A 1 91 ? -9.365 -11.091 1.912 1.00 94.25 91 GLU A O 1
ATOM 663 N N . ALA A 1 92 ? -7.516 -12.258 1.376 1.00 90.31 92 ALA A N 1
ATOM 664 C CA . ALA A 1 92 ? -7.829 -12.448 -0.043 1.00 90.31 92 ALA A CA 1
ATOM 665 C C . ALA A 1 92 ? -7.995 -11.120 -0.814 1.00 90.31 92 ALA A C 1
ATOM 667 O O . ALA A 1 92 ? -8.845 -11.004 -1.694 1.00 90.31 92 ALA A O 1
ATOM 668 N N . GLY A 1 93 ? -7.162 -10.132 -0.477 1.00 91.38 93 GLY A N 1
ATOM 669 C CA . GLY A 1 93 ? -7.153 -8.786 -1.047 1.00 91.38 93 GLY A CA 1
ATOM 670 C C . GLY A 1 93 ? -8.060 -7.786 -0.325 1.00 91.38 93 GLY A C 1
ATOM 671 O O . GLY A 1 93 ? -7.918 -6.589 -0.553 1.00 91.38 93 GLY A O 1
ATOM 672 N N . GLU A 1 94 ? -8.962 -8.237 0.551 1.00 95.00 94 GLU A N 1
ATOM 673 C CA . GLU A 1 94 ? -9.915 -7.372 1.253 1.00 95.00 94 GLU A CA 1
ATOM 674 C C . GLU A 1 94 ? -9.420 -7.002 2.661 1.00 95.00 94 GLU A C 1
ATOM 676 O O . GLU A 1 94 ? -9.022 -7.868 3.440 1.00 95.00 94 GLU A O 1
ATOM 681 N N . LEU A 1 95 ? -9.508 -5.721 3.028 1.00 96.69 95 LEU A N 1
ATOM 682 C CA . LEU A 1 95 ? -9.381 -5.253 4.409 1.00 96.69 95 LEU A CA 1
ATOM 683 C C . LEU A 1 95 ? -10.557 -5.756 5.252 1.00 96.69 95 LEU A C 1
ATOM 685 O O . LEU A 1 95 ? -11.724 -5.532 4.921 1.00 96.69 95 LEU A O 1
ATOM 689 N N . VAL A 1 96 ? -10.246 -6.384 6.382 1.00 97.44 96 VAL A N 1
ATOM 690 C CA . VAL A 1 96 ? -11.230 -6.979 7.288 1.00 97.44 96 VAL A CA 1
ATOM 691 C C . VAL A 1 96 ? -10.967 -6.562 8.731 1.00 97.44 96 VAL A C 1
ATOM 693 O O . VAL A 1 96 ? -9.823 -6.385 9.148 1.00 97.44 96 VAL A O 1
ATOM 696 N N . GLY A 1 97 ? -12.039 -6.421 9.507 1.00 97.31 97 GLY A N 1
ATOM 697 C CA . GLY A 1 97 ? -12.000 -6.174 10.947 1.00 97.31 97 GLY A CA 1
ATOM 698 C C . GLY A 1 97 ? -12.760 -7.250 11.719 1.00 97.31 97 GLY A C 1
ATOM 699 O O . GLY A 1 97 ? -13.761 -7.775 11.233 1.00 97.31 97 GLY A O 1
ATOM 700 N N . TYR A 1 98 ? -12.315 -7.554 12.934 1.00 97.56 98 TYR A N 1
ATOM 701 C CA . TYR A 1 98 ? -12.968 -8.480 13.859 1.00 97.56 98 TYR A CA 1
ATOM 702 C C . TYR A 1 98 ? -13.238 -7.811 15.206 1.00 97.56 98 TYR A C 1
ATOM 704 O O . TYR A 1 98 ? -12.346 -7.178 15.770 1.00 97.56 98 TYR A O 1
ATOM 712 N N . ASP A 1 99 ? -14.447 -7.965 15.748 1.00 96.56 99 ASP A N 1
ATOM 713 C CA . ASP A 1 99 ? -14.764 -7.525 17.114 1.00 96.56 99 ASP A CA 1
ATOM 714 C C . ASP A 1 99 ? -14.398 -8.577 18.181 1.00 96.56 99 ASP A C 1
ATOM 716 O O . ASP A 1 99 ? -13.905 -9.670 17.894 1.00 96.56 99 ASP A O 1
ATOM 720 N N . TRP A 1 100 ? -14.674 -8.259 19.448 1.00 94.31 100 TRP A N 1
ATOM 721 C CA . TRP A 1 100 ? -14.424 -9.137 20.597 1.00 94.31 100 TRP A CA 1
ATOM 722 C C . TRP A 1 100 ? -15.240 -10.445 20.618 1.00 94.31 100 TRP A C 1
ATOM 724 O O . TRP A 1 100 ? -14.916 -11.347 21.393 1.00 94.31 100 TRP A O 1
ATOM 734 N N . LEU A 1 101 ? -16.286 -10.567 19.793 1.00 95.44 101 LEU A N 1
ATOM 735 C CA . LEU A 1 101 ? -17.039 -11.809 19.584 1.00 95.44 101 LEU A CA 1
ATOM 736 C C . LEU A 1 101 ? -16.473 -12.639 18.420 1.00 95.44 101 LEU A C 1
ATOM 738 O O . LEU A 1 101 ? -16.940 -13.756 18.192 1.00 95.44 101 LEU A O 1
ATOM 742 N N . GLY A 1 102 ? -15.484 -12.112 17.690 1.00 95.75 102 GLY A N 1
ATOM 743 C CA . GLY A 1 102 ? -14.965 -12.697 16.458 1.00 95.75 102 GLY A CA 1
ATOM 744 C C . GLY A 1 102 ? -15.902 -12.512 15.263 1.00 95.75 102 GLY A C 1
ATOM 745 O O . GLY A 1 102 ? -15.791 -13.257 14.288 1.00 95.75 102 GLY A O 1
ATOM 746 N N . LEU A 1 103 ? -16.843 -11.560 15.317 1.00 97.25 103 LEU A N 1
ATOM 747 C CA . LEU A 1 103 ? -17.667 -11.227 14.157 1.00 97.25 103 LEU A CA 1
ATOM 748 C C . LEU A 1 103 ? -16.815 -10.455 13.142 1.00 97.25 103 LEU A C 1
ATOM 750 O O . LEU A 1 103 ? -16.181 -9.463 13.493 1.00 97.25 103 LEU A O 1
ATOM 754 N N . LYS A 1 104 ? -16.799 -10.936 11.893 1.00 97.94 104 LYS A N 1
ATOM 755 C CA . LYS A 1 104 ? -16.082 -10.326 10.767 1.00 97.94 104 LYS A CA 1
ATOM 756 C C . LYS A 1 104 ? -16.878 -9.161 10.173 1.00 97.94 104 LYS A C 1
ATOM 758 O O . LYS A 1 104 ? -18.069 -9.305 9.897 1.00 97.94 104 LYS A O 1
ATOM 763 N N . TYR A 1 105 ? -16.186 -8.064 9.895 1.00 97.94 105 TYR A N 1
ATOM 764 C CA . TYR A 1 105 ? -16.668 -6.878 9.191 1.00 97.94 105 TYR A CA 1
ATOM 765 C C . TYR A 1 105 ? -15.753 -6.609 7.994 1.00 97.94 105 TYR A C 1
ATOM 767 O O . TYR A 1 105 ? -14.531 -6.675 8.122 1.00 97.94 105 TYR A O 1
ATOM 775 N N . SER A 1 106 ? -16.334 -6.320 6.833 1.00 96.69 106 SER A N 1
ATOM 776 C CA . SER A 1 106 ? -15.604 -6.023 5.596 1.00 96.69 106 SER A CA 1
ATOM 777 C C . SER A 1 106 ? -16.476 -5.180 4.649 1.00 96.69 106 SER A C 1
ATOM 779 O O . SER A 1 106 ? -17.625 -4.866 4.992 1.00 96.69 106 SER A O 1
ATOM 781 N N . GLY A 1 107 ? -15.936 -4.754 3.504 1.00 94.94 107 GLY A N 1
ATOM 782 C CA . GLY A 1 107 ? -16.622 -3.886 2.541 1.00 94.94 107 GLY A CA 1
ATOM 783 C C . GLY A 1 107 ? -17.312 -2.671 3.181 1.00 94.94 107 GLY A C 1
ATOM 784 O O . GLY A 1 107 ? -16.743 -1.978 4.028 1.00 94.94 107 GLY A O 1
ATOM 785 N N . GLU A 1 108 ? -18.577 -2.434 2.815 1.00 95.38 108 GLU A N 1
ATOM 786 C CA . GLU A 1 108 ? -19.384 -1.310 3.322 1.00 95.38 108 GLU A CA 1
ATOM 787 C C . GLU A 1 108 ? -19.479 -1.236 4.858 1.00 95.38 108 GLU A C 1
ATOM 789 O O . GLU A 1 108 ? -19.670 -0.147 5.398 1.00 95.38 108 GLU A O 1
ATOM 794 N N . ALA A 1 109 ? -19.311 -2.349 5.587 1.00 96.81 109 ALA A N 1
ATOM 795 C CA . ALA A 1 109 ? -19.368 -2.351 7.052 1.00 96.81 109 ALA A CA 1
ATOM 796 C C . ALA A 1 109 ? -18.187 -1.610 7.709 1.00 96.81 109 ALA A C 1
ATOM 798 O O . ALA A 1 109 ? -18.271 -1.242 8.882 1.00 96.81 109 ALA A O 1
ATOM 799 N N . LEU A 1 110 ? -17.103 -1.376 6.961 1.00 97.44 110 LEU A N 1
ATOM 800 C CA . LEU A 1 110 ? -15.948 -0.591 7.399 1.00 97.44 110 LEU A CA 1
ATOM 801 C C . LEU A 1 110 ? -16.053 0.899 7.020 1.00 97.44 110 LEU A C 1
ATOM 803 O O . LEU A 1 110 ? -15.247 1.701 7.496 1.00 97.44 110 LEU A O 1
ATOM 807 N N . LEU A 1 111 ? -17.026 1.313 6.199 1.00 97.31 111 LEU A N 1
ATOM 808 C CA . LEU A 1 111 ? -17.179 2.718 5.802 1.00 97.31 111 LEU A CA 1
ATOM 809 C C . LEU A 1 111 ? -17.517 3.613 7.004 1.00 97.31 111 LEU A C 1
ATOM 811 O O . LEU A 1 111 ? -18.404 3.327 7.808 1.00 97.31 111 LEU A O 1
ATOM 815 N N . GLY A 1 112 ? -16.804 4.733 7.118 1.00 96.94 112 GLY A N 1
ATOM 816 C CA . GLY A 1 112 ? -16.904 5.658 8.245 1.00 96.94 112 GLY A CA 1
ATOM 817 C C . GLY A 1 112 ? -16.219 5.171 9.525 1.00 96.94 112 GLY A C 1
ATOM 818 O O . GLY A 1 112 ? -16.346 5.842 10.550 1.00 96.94 112 GLY A O 1
ATOM 819 N N . SER A 1 113 ? -15.501 4.040 9.487 1.00 98.12 113 SER A N 1
ATOM 820 C CA . SER A 1 113 ? -14.681 3.587 10.615 1.00 98.12 113 SER A CA 1
ATOM 821 C C . SER A 1 113 ? -13.577 4.593 10.949 1.00 98.12 113 SER A C 1
ATOM 823 O O . SER A 1 113 ? -12.962 5.173 10.052 1.00 98.12 113 SER A O 1
ATOM 825 N N . GLN A 1 114 ? -13.338 4.806 12.244 1.00 97.50 114 GLN A N 1
ATOM 826 C CA . GLN A 1 114 ? -12.285 5.677 12.769 1.00 97.50 114 GLN A CA 1
ATOM 827 C C . GLN A 1 114 ? -11.117 4.824 13.252 1.00 97.50 114 GLN A C 1
ATOM 829 O O . GLN A 1 114 ? -11.317 3.878 14.014 1.00 97.50 114 GLN A O 1
ATOM 834 N N . TRP A 1 115 ? -9.918 5.181 12.806 1.00 97.06 115 TRP A N 1
ATOM 835 C CA . TRP A 1 115 ? -8.660 4.496 13.069 1.00 97.06 115 TRP A CA 1
ATOM 836 C C . TRP A 1 115 ? -7.746 5.494 13.775 1.00 97.06 115 TRP A C 1
ATOM 838 O O . TRP A 1 115 ? -7.436 6.547 13.213 1.00 97.06 115 TRP A O 1
ATOM 848 N N . ILE A 1 116 ? -7.357 5.202 15.012 1.00 95.19 116 ILE A N 1
ATOM 849 C CA . ILE A 1 116 ? -6.455 6.060 15.782 1.00 95.19 116 ILE A CA 1
ATOM 850 C C . ILE A 1 116 ? -5.029 5.590 15.527 1.00 95.19 116 ILE A C 1
ATOM 852 O O . ILE A 1 116 ? -4.665 4.482 15.927 1.00 95.19 116 ILE A O 1
ATOM 856 N N . ILE A 1 117 ? -4.253 6.428 14.836 1.00 93.88 117 ILE A N 1
ATOM 857 C CA . ILE A 1 117 ? -2.832 6.186 14.589 1.00 93.88 117 ILE A CA 1
ATOM 858 C C . ILE A 1 117 ? -2.021 6.954 15.620 1.00 93.88 117 ILE A C 1
ATOM 860 O O . ILE A 1 117 ? -2.198 8.166 15.773 1.00 93.88 117 ILE A O 1
ATOM 864 N N . SER A 1 118 ? -1.125 6.263 16.309 1.00 91.69 118 SER A N 1
ATOM 865 C CA . SER A 1 118 ? -0.247 6.847 17.312 1.00 91.69 118 SER A CA 1
ATOM 866 C C . SER A 1 118 ? 1.181 6.977 16.787 1.00 91.69 118 SER A C 1
ATOM 868 O O . SER A 1 118 ? 1.731 6.094 16.135 1.00 91.69 118 SER A O 1
ATOM 870 N N . PHE A 1 119 ? 1.813 8.104 17.090 1.00 88.50 119 PHE A N 1
ATOM 871 C CA . PHE A 1 119 ? 3.192 8.421 16.739 1.00 88.50 119 PHE A CA 1
ATOM 872 C C . PHE A 1 119 ? 3.994 8.699 18.009 1.00 88.50 119 PHE A C 1
ATOM 874 O O . PHE A 1 119 ? 3.443 9.059 19.054 1.00 88.50 119 PHE A O 1
ATOM 881 N N . GLN A 1 120 ? 5.321 8.564 17.911 1.00 84.38 120 GLN A N 1
ATOM 882 C CA . GLN A 1 120 ? 6.253 8.875 19.004 1.00 84.38 120 GLN A CA 1
ATOM 883 C C . GLN A 1 120 ? 5.897 8.125 20.308 1.00 84.38 120 GLN A C 1
ATOM 885 O O . GLN A 1 120 ? 5.925 8.703 21.393 1.00 84.38 120 GLN A O 1
ATOM 890 N N . SER A 1 121 ? 5.521 6.844 20.184 1.00 80.69 121 SER A N 1
ATOM 891 C CA . SER A 1 121 ? 5.050 5.984 21.284 1.00 80.69 121 SER A CA 1
ATOM 892 C C . SER A 1 121 ? 3.854 6.562 22.067 1.00 80.69 121 SER A C 1
ATOM 894 O O . SER A 1 121 ? 3.871 6.601 23.299 1.00 80.69 121 SER A O 1
ATOM 896 N N . GLY A 1 122 ? 2.824 7.029 21.353 1.00 82.62 122 GLY A N 1
ATOM 897 C CA . GLY A 1 122 ? 1.571 7.521 21.946 1.00 82.62 122 GLY A CA 1
ATOM 898 C C . GLY A 1 122 ? 1.595 8.985 22.401 1.00 82.62 122 GLY A C 1
ATOM 899 O O . GLY A 1 122 ? 0.689 9.425 23.103 1.00 82.62 122 GLY A O 1
ATOM 900 N N . LEU A 1 123 ? 2.620 9.766 22.037 1.00 85.81 123 LEU A N 1
ATOM 901 C CA . LEU A 1 123 ? 2.667 11.204 22.355 1.00 85.81 123 LEU A CA 1
ATOM 902 C C . LEU A 1 123 ? 1.841 12.066 21.388 1.00 85.81 123 LEU A C 1
ATOM 904 O O . LEU A 1 123 ? 1.512 13.208 21.716 1.00 85.81 123 LEU A O 1
ATOM 908 N N . LEU A 1 124 ? 1.517 11.529 20.211 1.00 89.31 124 LEU A N 1
ATOM 909 C CA . LEU A 1 124 ? 0.694 12.162 19.187 1.00 89.31 124 LEU A CA 1
ATOM 910 C C . LEU A 1 124 ? -0.267 11.117 18.611 1.00 89.31 124 LEU A C 1
ATOM 912 O O . LEU A 1 124 ? 0.176 10.173 17.969 1.00 89.31 124 LEU A O 1
ATOM 916 N N . GLU A 1 125 ? -1.566 11.301 18.824 1.00 91.81 125 GLU A N 1
ATOM 917 C CA . GLU A 1 125 ? -2.629 10.484 18.228 1.00 91.81 125 GLU A CA 1
ATOM 918 C C . GLU A 1 125 ? -3.318 11.291 17.121 1.00 91.81 125 GLU A C 1
ATOM 920 O O . GLU A 1 125 ? -3.765 12.417 17.362 1.00 91.81 125 GLU A O 1
ATOM 925 N N . ILE A 1 126 ? -3.422 10.731 15.913 1.00 93.19 126 ILE A N 1
ATOM 926 C CA . ILE A 1 126 ? -4.125 11.352 14.785 1.00 93.19 126 ILE A CA 1
ATOM 927 C C . ILE A 1 126 ? -5.211 10.387 14.277 1.00 93.19 126 ILE A C 1
ATOM 929 O O . ILE A 1 126 ? -4.895 9.267 13.868 1.00 93.19 126 ILE A O 1
ATOM 933 N N . PRO A 1 127 ? -6.496 10.793 14.273 1.00 94.88 127 PRO A N 1
ATOM 934 C CA . PRO A 1 127 ? -7.571 9.980 13.726 1.00 94.88 127 PRO A CA 1
ATOM 935 C C . PRO A 1 127 ? -7.595 10.050 12.193 1.00 94.88 127 PRO A C 1
ATOM 937 O O . PRO A 1 127 ? -7.702 11.134 11.609 1.00 94.88 127 PRO A O 1
ATOM 940 N N . MET A 1 128 ? -7.604 8.885 11.546 1.00 96.12 128 MET A N 1
ATOM 941 C CA . MET A 1 128 ? -7.987 8.736 10.141 1.00 96.12 128 MET A CA 1
ATOM 942 C C . MET A 1 128 ? -9.338 8.023 10.011 1.00 96.12 128 MET A C 1
ATOM 944 O O . MET A 1 128 ? -9.777 7.305 10.909 1.00 96.12 128 MET A O 1
ATOM 948 N N . VAL A 1 129 ? -10.025 8.247 8.894 1.00 97.25 129 VAL A N 1
ATOM 949 C CA . VAL A 1 129 ? -11.371 7.727 8.629 1.00 97.25 129 VAL A CA 1
ATOM 950 C C . VAL A 1 129 ? -11.409 7.069 7.260 1.00 97.25 129 VAL A C 1
ATOM 952 O O . VAL A 1 129 ? -11.086 7.721 6.264 1.00 97.25 129 VAL A O 1
ATOM 955 N N . LEU A 1 130 ? -11.865 5.815 7.193 1.00 97.69 130 LEU A N 1
ATOM 956 C CA . LEU A 1 130 ? -12.150 5.158 5.917 1.00 97.69 130 LEU A CA 1
ATOM 957 C C . LEU A 1 130 ? -13.408 5.779 5.299 1.00 97.69 130 LEU A C 1
ATOM 959 O O . LEU A 1 130 ? -14.505 5.661 5.843 1.00 97.69 130 LEU A O 1
ATOM 963 N N . HIS A 1 131 ? -13.258 6.474 4.176 1.00 96.19 131 HIS A N 1
ATOM 964 C CA . HIS A 1 131 ? -14.324 7.268 3.566 1.00 96.19 131 HIS A CA 1
ATOM 965 C C . HIS A 1 131 ? -14.987 6.600 2.363 1.00 96.19 131 HIS A C 1
ATOM 967 O O . HIS A 1 131 ? -16.191 6.758 2.171 1.00 96.19 131 HIS A O 1
ATOM 973 N N . HIS A 1 132 ? -14.198 5.906 1.548 1.00 95.94 132 HIS A N 1
ATOM 974 C CA . HIS A 1 132 ? -14.628 5.312 0.290 1.00 95.94 132 HIS A CA 1
ATOM 975 C C . HIS A 1 132 ? -13.872 4.003 0.056 1.00 95.94 132 HIS A C 1
ATOM 977 O O . HIS A 1 132 ? -12.737 3.854 0.512 1.00 95.94 132 HIS A O 1
ATOM 983 N N . ILE A 1 133 ? -14.513 3.071 -0.644 1.00 96.19 133 ILE A N 1
ATOM 984 C CA . ILE A 1 133 ? -13.929 1.807 -1.089 1.00 96.19 133 ILE A CA 1
ATOM 985 C C . ILE A 1 133 ? -14.224 1.713 -2.584 1.00 96.19 133 ILE A C 1
ATOM 987 O O . ILE A 1 133 ? -15.370 1.902 -2.994 1.00 96.19 133 ILE A O 1
ATOM 991 N N . VAL A 1 134 ? -13.194 1.456 -3.383 1.00 93.38 134 VAL A N 1
ATOM 992 C CA . VAL A 1 134 ? -13.316 1.134 -4.804 1.00 93.38 134 VAL A CA 1
ATOM 993 C C . VAL A 1 134 ? -13.163 -0.374 -4.934 1.00 93.38 134 VAL A C 1
ATOM 995 O O . VAL A 1 134 ? -12.153 -0.929 -4.516 1.00 93.38 134 VAL A O 1
ATOM 998 N N . ASP A 1 135 ? -14.179 -1.020 -5.493 1.00 89.94 135 ASP A N 1
ATOM 999 C CA . ASP A 1 135 ? -14.179 -2.435 -5.857 1.00 89.94 135 ASP A CA 1
ATOM 1000 C C . ASP A 1 135 ? -14.802 -2.536 -7.254 1.00 89.94 135 ASP A C 1
ATOM 1002 O O . ASP A 1 135 ? -15.986 -2.241 -7.451 1.00 89.94 135 ASP A O 1
ATOM 1006 N N . ASP A 1 136 ? -13.972 -2.868 -8.240 1.00 82.69 136 ASP A N 1
ATOM 1007 C CA . ASP A 1 136 ? -14.347 -3.079 -9.638 1.00 82.69 136 ASP A CA 1
ATOM 1008 C C . ASP A 1 136 ? -14.279 -4.566 -10.048 1.00 82.69 136 ASP A C 1
ATOM 1010 O O . ASP A 1 136 ? -14.443 -4.903 -11.225 1.00 82.69 136 ASP A O 1
ATOM 1014 N N . GLY A 1 137 ? -14.087 -5.466 -9.074 1.00 77.75 137 GLY A N 1
ATOM 1015 C CA . GLY A 1 137 ? -13.821 -6.889 -9.274 1.00 77.75 137 GLY A CA 1
ATOM 1016 C C . GLY A 1 137 ? -12.336 -7.276 -9.262 1.00 77.75 137 GLY A C 1
ATOM 1017 O O . GLY A 1 137 ? -12.042 -8.468 -9.394 1.00 77.75 137 GLY A O 1
ATOM 1018 N N . ALA A 1 138 ? -11.414 -6.319 -9.108 1.00 83.50 138 ALA A N 1
ATOM 1019 C CA . ALA A 1 138 ? -10.024 -6.566 -8.720 1.00 83.50 138 ALA A CA 1
ATOM 1020 C C . ALA A 1 138 ? -9.866 -6.604 -7.180 1.00 83.50 138 ALA A C 1
ATOM 1022 O O . ALA A 1 138 ? -10.833 -6.795 -6.444 1.00 83.50 138 ALA A O 1
ATOM 1023 N N . ALA A 1 139 ? -8.636 -6.459 -6.673 1.00 90.06 139 ALA A N 1
ATOM 1024 C CA . ALA A 1 139 ? -8.417 -6.244 -5.243 1.00 90.06 139 ALA A CA 1
ATOM 1025 C C . ALA A 1 139 ? -8.868 -4.818 -4.858 1.00 90.06 139 ALA A C 1
ATOM 1027 O O . ALA A 1 139 ? -8.479 -3.879 -5.550 1.00 90.06 139 ALA A O 1
ATOM 1028 N N . PRO A 1 140 ? -9.659 -4.636 -3.786 1.00 95.19 140 PRO A N 1
ATOM 1029 C CA . PRO A 1 140 ? -10.248 -3.343 -3.452 1.00 95.19 140 PRO A CA 1
ATOM 1030 C C . PRO A 1 140 ? -9.230 -2.295 -2.979 1.00 95.19 140 PRO A C 1
ATOM 1032 O O . PRO A 1 140 ? -8.281 -2.588 -2.245 1.00 95.19 140 PRO A O 1
ATOM 1035 N N . HIS A 1 141 ? -9.511 -1.036 -3.317 1.00 95.56 141 HIS A N 1
ATOM 1036 C CA . HIS A 1 141 ? -8.760 0.136 -2.866 1.00 95.56 141 HIS A CA 1
ATOM 1037 C C . HIS A 1 141 ? -9.547 0.946 -1.839 1.00 95.56 141 HIS A C 1
ATOM 1039 O O . HIS A 1 141 ? -10.757 1.145 -1.943 1.00 95.56 141 HIS A O 1
ATOM 1045 N N . TYR A 1 142 ? -8.833 1.476 -0.853 1.00 97.19 142 TYR A N 1
ATOM 1046 C CA . TYR A 1 142 ? -9.381 2.104 0.341 1.00 97.19 142 TYR A CA 1
ATOM 1047 C C . TYR A 1 142 ? -8.965 3.566 0.416 1.00 97.19 142 TYR A C 1
ATOM 1049 O O . TYR A 1 142 ? -7.785 3.902 0.325 1.00 97.19 142 TYR A O 1
ATOM 1057 N N . GLN A 1 143 ? -9.932 4.455 0.620 1.00 96.44 143 GLN A N 1
ATOM 1058 C CA . GLN A 1 143 ? -9.660 5.879 0.734 1.00 96.44 143 GLN A CA 1
ATOM 1059 C C . GLN A 1 143 ? -9.763 6.366 2.172 1.00 96.44 143 GLN A C 1
ATOM 1061 O O . GLN A 1 143 ? -10.860 6.581 2.698 1.00 96.44 143 GLN A O 1
ATOM 1066 N N . PHE A 1 144 ? -8.609 6.602 2.783 1.00 96.94 144 PHE A N 1
ATOM 1067 C CA . PHE A 1 144 ? -8.506 7.201 4.106 1.00 96.94 144 PHE A CA 1
ATOM 1068 C C . PHE A 1 144 ? -8.364 8.727 4.023 1.00 96.94 144 PHE A C 1
ATOM 1070 O O . PHE A 1 144 ? -7.753 9.271 3.096 1.00 96.94 144 PHE A O 1
ATOM 1077 N N . TYR A 1 145 ? -8.945 9.418 5.005 1.00 96.31 145 TYR A N 1
ATOM 1078 C CA . TYR A 1 145 ? -8.743 10.850 5.229 1.00 96.31 145 TYR A CA 1
ATOM 1079 C C . TYR A 1 145 ? -8.522 11.166 6.708 1.00 96.31 145 TYR A C 1
ATOM 1081 O O . TYR A 1 145 ? -9.135 10.549 7.577 1.00 96.31 145 TYR A O 1
ATOM 1089 N N . HIS A 1 146 ? -7.774 12.232 6.979 1.00 95.25 146 HIS A N 1
ATOM 1090 C CA . HIS A 1 146 ? -7.652 12.866 8.295 1.00 95.25 146 HIS A CA 1
ATOM 1091 C C . HIS A 1 146 ? -8.170 14.310 8.265 1.00 95.25 146 HIS A C 1
ATOM 1093 O O . HIS A 1 146 ? -8.539 14.833 7.208 1.00 95.25 146 HIS A O 1
ATOM 1099 N N . HIS A 1 147 ? -8.236 14.955 9.432 1.00 92.94 147 HIS A N 1
ATOM 1100 C CA . HIS A 1 147 ? -8.634 16.359 9.560 1.00 92.94 147 HIS A CA 1
ATOM 1101 C C . HIS A 1 147 ? -7.530 17.194 10.215 1.00 92.94 147 HIS A C 1
ATOM 1103 O O . HIS A 1 147 ? -7.346 17.131 11.427 1.00 92.94 147 HIS A O 1
ATOM 1109 N N . ASP A 1 148 ? -6.888 18.055 9.428 1.00 88.44 148 ASP A N 1
ATOM 1110 C CA . ASP A 1 148 ? -5.953 19.075 9.910 1.00 88.44 148 ASP A CA 1
ATOM 1111 C C . ASP A 1 148 ? -6.697 20.389 10.129 1.00 88.44 148 ASP A C 1
ATOM 1113 O O . ASP A 1 148 ? -7.223 20.957 9.175 1.00 88.44 148 ASP A O 1
ATOM 1117 N N . ASN A 1 149 ? -6.766 20.894 11.364 1.00 87.38 149 ASN A N 1
ATOM 1118 C CA . ASN A 1 149 ? -7.425 22.175 11.660 1.00 87.38 149 ASN A CA 1
ATOM 1119 C C . ASN A 1 149 ? -8.844 22.290 11.031 1.00 87.38 149 ASN A C 1
ATOM 1121 O O . ASN A 1 149 ? -9.250 23.343 10.538 1.00 87.38 149 ASN A O 1
ATOM 1125 N N . ALA A 1 150 ? -9.598 21.179 11.059 1.00 87.50 150 ALA A N 1
ATOM 1126 C CA . ALA A 1 150 ? -10.910 20.961 10.424 1.00 87.50 150 ALA A CA 1
ATOM 1127 C C . ALA A 1 150 ? -10.946 20.905 8.876 1.00 87.50 150 ALA A C 1
ATOM 1129 O O . ALA A 1 150 ? -12.025 20.791 8.293 1.00 87.50 150 ALA A O 1
ATOM 1130 N N . VAL A 1 151 ? -9.797 20.910 8.199 1.00 92.06 151 VAL A N 1
ATOM 1131 C CA . VAL A 1 151 ? -9.655 20.636 6.762 1.00 92.06 151 VAL A CA 1
ATOM 1132 C C . VAL A 1 151 ? -9.485 19.133 6.540 1.00 92.06 151 VAL A C 1
ATOM 1134 O O . VAL A 1 151 ? -8.518 18.536 7.008 1.00 92.06 151 VAL A O 1
ATOM 1137 N N . LYS A 1 152 ? -10.411 18.517 5.798 1.00 93.56 152 LYS A N 1
ATOM 1138 C CA . LYS A 1 152 ? -10.308 17.118 5.357 1.00 93.56 152 LYS A CA 1
ATOM 1139 C C . LYS A 1 152 ? -9.148 16.978 4.357 1.00 93.56 152 LYS A C 1
ATOM 1141 O O . LYS A 1 152 ? -9.205 17.583 3.287 1.00 93.56 152 LYS A O 1
ATOM 1146 N N . LYS A 1 153 ? -8.139 16.165 4.680 1.00 93.25 153 LYS A N 1
ATOM 1147 C CA . LYS A 1 153 ? -6.982 15.837 3.826 1.00 93.25 153 LYS A CA 1
ATOM 1148 C C . LYS A 1 153 ? -6.978 14.343 3.489 1.00 93.25 153 LYS A C 1
ATOM 1150 O O . LYS A 1 153 ? -7.205 13.546 4.403 1.00 93.25 153 LYS A O 1
ATOM 1155 N N . PRO A 1 154 ? -6.770 13.934 2.225 1.00 94.19 154 PRO A N 1
ATOM 1156 C CA . PRO A 1 154 ? -6.616 12.521 1.894 1.00 94.19 154 PRO A CA 1
ATOM 1157 C C . PRO A 1 154 ? -5.268 12.014 2.413 1.00 94.19 154 PRO A C 1
ATOM 1159 O O . PRO A 1 154 ? -4.307 12.779 2.494 1.00 94.19 154 PRO A O 1
ATOM 1162 N N . ASN A 1 155 ? -5.204 10.738 2.790 1.00 94.81 155 ASN A N 1
ATOM 1163 C CA . ASN A 1 155 ? -3.956 10.128 3.250 1.00 94.81 155 ASN A CA 1
ATOM 1164 C C . ASN A 1 155 ? -3.043 9.682 2.096 1.00 94.81 155 ASN A C 1
ATOM 1166 O O . ASN A 1 155 ? -1.827 9.706 2.253 1.00 94.81 155 ASN A O 1
ATOM 1170 N N . CYS A 1 156 ? -3.615 9.346 0.936 1.00 94.00 156 CYS A N 1
ATOM 1171 C CA . CYS A 1 156 ? -2.893 9.249 -0.334 1.00 94.00 156 CYS A CA 1
ATOM 1172 C C . CYS A 1 156 ? -3.105 10.543 -1.141 1.00 94.00 156 CYS A C 1
ATOM 1174 O O . CYS A 1 156 ? -4.244 11.012 -1.224 1.00 94.00 156 CYS A O 1
ATOM 1176 N N . PRO A 1 157 ? -2.061 11.151 -1.730 1.00 89.94 157 PRO A N 1
ATOM 1177 C CA . PRO A 1 157 ? -2.216 12.340 -2.563 1.00 89.94 157 PRO A CA 1
ATOM 1178 C C . PRO A 1 157 ? -3.019 12.031 -3.835 1.00 89.94 157 PRO A C 1
ATOM 1180 O O . PRO A 1 157 ? -3.111 10.889 -4.266 1.00 89.94 157 PRO A O 1
ATOM 1183 N N . GLU A 1 158 ? -3.604 13.057 -4.453 1.00 86.75 158 GLU A N 1
ATOM 1184 C CA . GLU A 1 158 ? -4.355 12.892 -5.704 1.00 86.75 158 GLU A CA 1
ATOM 1185 C C . GLU A 1 158 ? -3.428 12.464 -6.859 1.00 86.75 158 GLU A C 1
ATOM 1187 O O . GLU A 1 158 ? -2.372 13.068 -7.087 1.00 86.75 158 GLU A O 1
ATOM 1192 N N . GLY A 1 159 ? -3.837 11.420 -7.584 1.00 76.06 159 GLY A N 1
ATOM 1193 C CA . GLY A 1 159 ? -3.167 10.919 -8.782 1.00 76.06 159 GLY A CA 1
ATOM 1194 C C . GLY A 1 159 ? -3.524 11.724 -10.037 1.00 76.06 159 GLY A C 1
ATOM 1195 O O . GLY A 1 159 ? -4.097 12.811 -9.965 1.00 76.06 159 GLY A O 1
ATOM 1196 N N . GLN A 1 160 ? -3.195 11.197 -11.222 1.00 69.56 160 GLN A N 1
ATOM 1197 C CA . GLN A 1 160 ? -3.648 11.815 -12.481 1.00 69.56 160 GLN A CA 1
ATOM 1198 C C . GLN A 1 160 ? -5.137 11.552 -12.746 1.00 69.56 160 GLN A C 1
ATOM 1200 O O . GLN A 1 160 ? -5.839 12.439 -13.229 1.00 69.56 160 GLN A O 1
ATOM 1205 N N . ASP A 1 161 ? -5.616 10.360 -12.390 1.00 71.38 161 ASP A N 1
ATOM 1206 C CA . ASP A 1 161 ? -6.968 9.886 -12.705 1.00 71.38 161 ASP A CA 1
ATOM 1207 C C . ASP A 1 161 ? -8.021 10.262 -11.649 1.00 71.38 161 ASP A C 1
ATOM 1209 O O . ASP A 1 161 ? -9.214 10.014 -11.834 1.00 71.38 161 ASP A O 1
ATOM 1213 N N . GLY A 1 162 ? -7.604 10.922 -10.563 1.00 82.06 162 GLY A N 1
ATOM 1214 C CA . GLY A 1 162 ? -8.502 11.462 -9.550 1.00 82.06 162 GLY A CA 1
ATOM 1215 C C . GLY A 1 162 ? -7.954 11.374 -8.122 1.00 82.06 162 GLY A C 1
ATOM 1216 O O . GLY A 1 162 ? -6.740 11.431 -7.912 1.00 82.06 162 GLY A O 1
ATOM 1217 N N . PRO A 1 163 ? -8.847 11.270 -7.122 1.00 86.19 163 PRO A N 1
ATOM 1218 C CA . PRO A 1 163 ? -8.464 11.097 -5.726 1.00 86.19 163 PRO A CA 1
ATOM 1219 C C . PRO A 1 163 ? -7.585 9.856 -5.529 1.00 86.19 163 PRO A C 1
ATOM 1221 O O . PRO A 1 163 ? -7.888 8.817 -6.105 1.00 86.19 163 PRO A O 1
ATOM 1224 N N . GLY A 1 164 ? -6.544 9.950 -4.699 1.00 89.88 164 GLY A N 1
ATOM 1225 C CA . GLY A 1 164 ? -5.692 8.803 -4.376 1.00 89.88 164 GLY A CA 1
ATOM 1226 C C . GLY A 1 164 ? -6.368 7.818 -3.422 1.00 89.88 164 GLY A C 1
ATOM 1227 O O . GLY A 1 164 ? -7.196 8.206 -2.585 1.00 89.88 164 GLY A O 1
ATOM 1228 N N . HIS A 1 165 ? -5.984 6.552 -3.533 1.00 94.06 165 HIS A N 1
ATOM 1229 C CA . HIS A 1 165 ? -6.433 5.434 -2.708 1.00 94.06 165 HIS A CA 1
ATOM 1230 C C . HIS A 1 165 ? -5.243 4.557 -2.299 1.00 94.06 165 HIS A C 1
ATOM 1232 O O . HIS A 1 165 ? -4.209 4.541 -2.961 1.00 94.06 165 HIS A O 1
ATOM 1238 N N . ALA A 1 166 ? -5.394 3.794 -1.217 1.00 95.75 166 ALA A N 1
ATOM 1239 C CA . ALA A 1 166 ? -4.435 2.778 -0.801 1.00 95.75 166 ALA A CA 1
ATOM 1240 C C . ALA A 1 166 ? -4.978 1.378 -1.083 1.00 95.75 166 ALA A C 1
ATOM 1242 O O . ALA A 1 166 ? -6.086 1.045 -0.658 1.00 95.75 166 ALA A O 1
ATOM 1243 N N . ARG A 1 167 ? -4.175 0.520 -1.709 1.00 95.75 167 ARG A N 1
ATOM 1244 C CA . ARG A 1 167 ? -4.366 -0.924 -1.600 1.00 95.75 167 ARG A CA 1
ATOM 1245 C C . ARG A 1 167 ? -3.768 -1.379 -0.267 1.00 95.75 167 ARG A C 1
ATOM 1247 O O . ARG A 1 167 ? -2.639 -1.011 0.060 1.00 95.75 167 ARG A O 1
ATOM 1254 N N . VAL A 1 168 ? -4.509 -2.158 0.521 1.00 96.81 168 VAL A N 1
ATOM 1255 C CA . VAL A 1 168 ? -3.955 -2.751 1.750 1.00 96.81 168 VAL A CA 1
ATOM 1256 C C . VAL A 1 168 ? -3.244 -4.046 1.386 1.00 96.81 168 VAL A C 1
ATOM 1258 O O . VAL A 1 168 ? -3.850 -4.947 0.811 1.00 96.81 168 VAL A O 1
ATOM 1261 N N . LEU A 1 169 ? -1.960 -4.132 1.719 1.00 97.38 169 LEU A N 1
ATOM 1262 C CA . LEU A 1 169 ? -1.146 -5.338 1.579 1.00 97.38 169 LEU A CA 1
ATOM 1263 C C . LEU A 1 169 ? -0.851 -5.907 2.972 1.00 97.38 169 LEU A C 1
ATOM 1265 O O . LEU A 1 169 ? -0.836 -5.160 3.954 1.00 97.38 169 LEU A O 1
ATOM 1269 N N . SER A 1 170 ? -0.579 -7.209 3.071 1.00 95.62 170 SER A N 1
ATOM 1270 C CA . SER A 1 170 ? -0.168 -7.842 4.330 1.00 95.62 170 SER A CA 1
ATOM 1271 C C . SER A 1 170 ? 1.164 -8.578 4.244 1.00 95.62 170 SER A C 1
ATOM 1273 O O . SER A 1 170 ? 1.594 -9.038 3.180 1.00 95.62 170 SER A O 1
ATOM 1275 N N . GLY A 1 171 ? 1.789 -8.743 5.411 1.00 94.81 171 GLY A N 1
ATOM 1276 C CA . GLY A 1 171 ? 2.896 -9.675 5.603 1.00 94.81 171 GLY A CA 1
ATOM 1277 C C . GLY A 1 171 ? 4.247 -9.180 5.094 1.00 94.81 171 GLY A C 1
ATOM 1278 O O . GLY A 1 171 ? 5.157 -9.996 4.970 1.00 94.81 171 GLY A O 1
ATOM 1279 N N . LEU A 1 172 ? 4.379 -7.886 4.790 1.00 96.19 172 LEU A N 1
ATOM 1280 C CA . LEU A 1 172 ? 5.580 -7.291 4.207 1.00 96.19 172 LEU A CA 1
ATOM 1281 C C . LEU A 1 172 ? 5.920 -5.945 4.847 1.00 96.19 172 LEU A C 1
ATOM 1283 O O . LEU A 1 172 ? 5.019 -5.202 5.232 1.00 96.19 172 LEU A O 1
ATOM 1287 N N . SER A 1 173 ? 7.211 -5.635 4.881 1.00 95.00 173 SER A N 1
ATOM 1288 C CA . SER A 1 173 ? 7.767 -4.303 5.122 1.00 95.00 173 SER A CA 1
ATOM 1289 C C . SER A 1 173 ? 8.601 -3.880 3.911 1.00 95.00 173 SER A C 1
ATOM 1291 O O . SER A 1 173 ? 9.149 -4.747 3.223 1.00 95.00 173 SER A O 1
ATOM 1293 N N . VAL A 1 174 ? 8.676 -2.576 3.637 1.00 95.06 174 VAL A N 1
ATOM 1294 C CA . VAL A 1 174 ? 9.550 -2.006 2.597 1.00 95.06 174 VAL A CA 1
ATOM 1295 C C . VAL A 1 174 ? 10.485 -1.002 3.252 1.00 95.06 174 VAL A C 1
ATOM 1297 O O . VAL A 1 174 ? 10.027 -0.011 3.819 1.00 95.06 174 VAL A O 1
ATOM 1300 N N . ASP A 1 175 ? 11.790 -1.230 3.141 1.00 92.38 175 ASP A N 1
ATOM 1301 C CA . ASP A 1 175 ? 12.793 -0.260 3.564 1.00 92.38 175 ASP A CA 1
ATOM 1302 C C . ASP A 1 175 ? 12.717 0.975 2.646 1.00 92.38 175 ASP A C 1
ATOM 1304 O O . ASP A 1 175 ? 13.060 0.922 1.466 1.00 92.38 175 ASP A O 1
ATOM 1308 N N . GLU A 1 176 ? 12.219 2.097 3.169 1.00 87.12 176 GLU A N 1
ATOM 1309 C CA . GLU A 1 176 ? 12.020 3.324 2.386 1.00 87.12 176 GLU A CA 1
ATOM 1310 C C . GLU A 1 176 ? 13.348 4.035 2.022 1.00 87.12 176 GLU A C 1
ATOM 1312 O O . GLU A 1 176 ? 13.329 4.921 1.162 1.00 87.12 176 GLU A O 1
ATOM 1317 N N . ASP A 1 177 ? 14.490 3.651 2.618 1.00 87.81 177 ASP A N 1
ATOM 1318 C CA . ASP A 1 177 ? 15.818 4.186 2.277 1.00 87.81 177 ASP A CA 1
ATOM 1319 C C . ASP A 1 177 ? 16.438 3.445 1.075 1.00 87.81 177 ASP A C 1
ATOM 1321 O O . ASP A 1 177 ? 17.060 4.086 0.228 1.00 87.81 177 ASP A O 1
ATOM 1325 N N . ASN A 1 178 ? 16.285 2.113 0.981 1.00 89.88 178 ASN A N 1
ATOM 1326 C CA . ASN A 1 178 ? 16.985 1.282 -0.022 1.00 89.88 178 ASN A CA 1
ATOM 1327 C C . ASN A 1 178 ? 16.092 0.356 -0.880 1.00 89.88 178 ASN A C 1
ATOM 1329 O O . ASN A 1 178 ? 16.571 -0.228 -1.855 1.00 89.88 178 ASN A O 1
ATOM 1333 N N . GLY A 1 179 ? 14.806 0.219 -0.557 1.00 90.50 179 GLY A N 1
ATOM 1334 C CA . GLY A 1 179 ? 13.819 -0.565 -1.305 1.00 90.50 179 GLY A CA 1
ATOM 1335 C C . GLY A 1 179 ? 13.779 -2.072 -1.040 1.00 90.50 179 GLY A C 1
ATOM 1336 O O . GLY A 1 179 ? 13.075 -2.761 -1.774 1.00 90.50 179 GLY A O 1
ATOM 1337 N N . GLU A 1 180 ? 14.521 -2.600 -0.061 1.00 94.25 180 GLU A N 1
ATOM 1338 C CA . GLU A 1 180 ? 14.462 -4.015 0.343 1.00 94.25 180 GLU A CA 1
ATOM 1339 C C . GLU A 1 180 ? 13.064 -4.383 0.876 1.00 94.25 180 GLU A C 1
ATOM 1341 O O . GLU A 1 180 ? 12.503 -3.680 1.722 1.00 94.25 180 GLU A O 1
ATOM 1346 N N . VAL A 1 181 ? 12.498 -5.495 0.395 1.00 95.75 181 VAL A N 1
ATOM 1347 C CA . VAL A 1 181 ? 11.202 -6.022 0.848 1.00 95.75 181 VAL A CA 1
ATOM 1348 C C . VAL A 1 181 ? 11.420 -7.212 1.777 1.00 95.75 181 VAL A C 1
ATOM 1350 O O . VAL A 1 181 ? 11.893 -8.271 1.368 1.00 95.75 181 VAL A O 1
ATOM 1353 N N . SER A 1 182 ? 11.010 -7.064 3.034 1.00 95.12 182 SER A N 1
ATOM 1354 C CA . SER A 1 182 ? 11.121 -8.104 4.065 1.00 95.12 182 SER A CA 1
ATOM 1355 C C . SER A 1 182 ? 9.769 -8.727 4.406 1.00 95.12 182 SER A C 1
ATOM 1357 O O . SER A 1 182 ? 8.764 -8.025 4.491 1.00 95.12 182 SER A O 1
ATOM 1359 N N . GLU A 1 183 ? 9.729 -10.036 4.678 1.00 95.12 183 GLU A N 1
ATOM 1360 C CA . GLU A 1 183 ? 8.516 -10.687 5.197 1.00 95.12 183 GLU A CA 1
ATOM 1361 C C . GLU A 1 183 ? 8.290 -10.323 6.676 1.00 95.12 183 GLU A C 1
ATOM 1363 O O . GLU A 1 183 ? 9.098 -10.668 7.541 1.00 95.12 183 GLU A O 1
ATOM 1368 N N . VAL A 1 184 ? 7.163 -9.678 6.992 1.00 93.44 184 VAL A N 1
ATOM 1369 C CA . VAL A 1 184 ? 6.782 -9.308 8.367 1.00 93.44 184 VAL A CA 1
ATOM 1370 C C . VAL A 1 184 ? 5.337 -9.749 8.647 1.00 93.44 184 VAL A C 1
ATOM 1372 O O . VAL A 1 184 ? 4.390 -8.998 8.406 1.00 93.44 184 VAL A O 1
ATOM 1375 N N . PRO A 1 185 ? 5.120 -10.990 9.132 1.00 90.62 185 PRO A N 1
ATOM 1376 C CA . PRO A 1 185 ? 3.782 -11.547 9.320 1.00 90.62 185 PRO A CA 1
ATOM 1377 C C . PRO A 1 185 ? 2.885 -10.698 10.229 1.00 90.62 185 PRO A C 1
ATOM 1379 O O . PRO A 1 185 ? 3.241 -10.388 11.363 1.00 90.62 185 PRO A O 1
ATOM 1382 N N . GLY A 1 186 ? 1.683 -10.380 9.742 1.00 88.00 186 GLY A N 1
ATOM 1383 C CA . GLY A 1 186 ? 0.684 -9.595 10.474 1.00 88.00 186 GLY A CA 1
ATOM 1384 C C . GLY A 1 186 ? 0.822 -8.076 10.336 1.00 88.00 186 GLY A C 1
ATOM 1385 O O . GLY A 1 186 ? -0.120 -7.376 10.696 1.00 88.00 186 GLY A O 1
ATOM 1386 N N . LEU A 1 187 ? 1.931 -7.568 9.786 1.00 93.00 187 LEU A N 1
ATOM 1387 C CA . LEU A 1 187 ? 2.060 -6.158 9.421 1.00 93.00 187 LEU A CA 1
ATOM 1388 C C . LEU A 1 187 ? 1.112 -5.834 8.256 1.00 93.00 187 LEU A C 1
ATOM 1390 O O . LEU A 1 187 ? 0.999 -6.631 7.315 1.00 93.00 187 LEU A O 1
ATOM 1394 N N . LEU A 1 188 ? 0.439 -4.683 8.322 1.00 95.12 188 LEU A N 1
ATOM 1395 C CA . LEU A 1 188 ? -0.327 -4.129 7.205 1.00 95.12 188 LEU A CA 1
ATOM 1396 C C . LEU A 1 188 ? 0.456 -2.988 6.557 1.00 95.12 188 LEU A C 1
ATOM 1398 O O . LEU A 1 188 ? 1.043 -2.166 7.257 1.00 95.12 188 LEU A O 1
ATOM 1402 N N . TYR A 1 189 ? 0.415 -2.909 5.231 1.00 96.19 189 TYR A N 1
ATOM 1403 C CA . TYR A 1 189 ? 1.052 -1.851 4.450 1.00 96.19 189 TYR A CA 1
ATOM 1404 C C . TYR A 1 189 ? -0.017 -1.127 3.619 1.00 96.19 189 TYR A C 1
ATOM 1406 O O . TYR A 1 189 ? -0.734 -1.747 2.832 1.00 96.19 189 TYR A O 1
ATOM 1414 N N . LEU A 1 190 ? -0.144 0.188 3.803 1.00 96.56 190 LEU A N 1
ATOM 1415 C CA . LEU A 1 190 ? -1.094 1.058 3.106 1.00 96.56 190 LEU A CA 1
ATOM 1416 C C . LEU A 1 190 ? -0.449 1.593 1.822 1.00 96.56 190 LEU A C 1
ATOM 1418 O O . LEU A 1 190 ? 0.085 2.702 1.790 1.00 96.56 190 LEU A O 1
ATOM 1422 N N . ALA A 1 191 ? -0.458 0.783 0.764 1.00 96.44 191 ALA A N 1
ATOM 1423 C CA . ALA A 1 191 ? 0.227 1.081 -0.487 1.00 96.44 191 ALA A CA 1
ATOM 1424 C C . ALA A 1 191 ? -0.606 2.035 -1.360 1.00 96.44 191 ALA A C 1
ATOM 1426 O O . ALA A 1 191 ? -1.553 1.607 -2.017 1.00 96.44 191 ALA A O 1
ATOM 1427 N N . CYS A 1 192 ? -0.267 3.326 -1.379 1.00 94.69 192 CYS A N 1
ATOM 1428 C CA . CYS A 1 192 ? -0.962 4.299 -2.223 1.00 94.69 192 CYS A CA 1
ATOM 1429 C C . CYS A 1 192 ? -0.738 4.031 -3.718 1.00 94.69 192 CYS A C 1
ATOM 1431 O O . CYS A 1 192 ? 0.401 3.829 -4.147 1.00 94.69 192 CYS A O 1
ATOM 1433 N N . ASP A 1 193 ? -1.804 4.155 -4.508 1.00 90.81 193 ASP A N 1
ATOM 1434 C CA . ASP A 1 193 ? -1.821 4.113 -5.981 1.00 90.81 193 ASP A CA 1
ATOM 1435 C C . ASP A 1 193 ? -0.849 5.117 -6.641 1.00 90.81 193 ASP A C 1
ATOM 1437 O O . ASP A 1 193 ? -0.356 4.905 -7.749 1.00 90.81 193 ASP A O 1
ATOM 1441 N N . THR A 1 194 ? -0.485 6.195 -5.946 1.00 87.62 194 THR A N 1
ATOM 1442 C CA . THR A 1 194 ? 0.539 7.155 -6.378 1.00 87.62 194 THR A CA 1
ATOM 1443 C C . THR A 1 194 ? 1.989 6.703 -6.136 1.00 87.62 194 THR A C 1
ATOM 1445 O O . THR A 1 194 ? 2.886 7.193 -6.832 1.00 87.62 194 THR A O 1
ATOM 1448 N N . GLY A 1 195 ? 2.251 5.759 -5.227 1.00 90.31 195 GLY A N 1
ATOM 1449 C CA . GLY A 1 195 ? 3.585 5.212 -4.922 1.00 90.31 195 GLY A CA 1
ATOM 1450 C C . GLY A 1 195 ? 4.001 4.038 -5.820 1.00 90.31 195 GLY A C 1
ATOM 1451 O O . GLY A 1 195 ? 3.169 3.439 -6.499 1.00 90.31 195 GLY A O 1
ATOM 1452 N N . ALA A 1 196 ? 5.292 3.686 -5.843 1.00 92.88 196 ALA A N 1
ATOM 1453 C CA . ALA A 1 196 ? 5.776 2.504 -6.568 1.00 92.88 196 ALA A CA 1
ATOM 1454 C C . ALA A 1 196 ? 5.204 1.187 -6.009 1.00 92.88 196 ALA A C 1
ATOM 1456 O O . ALA A 1 196 ? 4.858 0.305 -6.791 1.00 92.88 196 ALA A O 1
ATOM 1457 N N . THR A 1 197 ? 5.058 1.064 -4.684 1.00 95.62 197 THR A N 1
ATOM 1458 C CA . THR A 1 197 ? 4.546 -0.151 -4.028 1.00 95.62 197 THR A CA 1
ATOM 1459 C C . THR A 1 197 ? 3.081 -0.415 -4.382 1.00 95.62 197 THR A C 1
ATOM 1461 O O . THR A 1 197 ? 2.731 -1.544 -4.723 1.00 95.62 197 THR A O 1
ATOM 1464 N N . GLY A 1 198 ? 2.230 0.622 -4.372 1.00 93.81 198 GLY A N 1
ATOM 1465 C CA . GLY A 1 198 ? 0.820 0.499 -4.766 1.00 93.81 198 GLY A CA 1
ATOM 1466 C C . GLY A 1 198 ? 0.684 0.129 -6.238 1.00 93.81 198 GLY A C 1
ATOM 1467 O O . GLY A 1 198 ? 0.073 -0.882 -6.562 1.00 93.81 198 GLY A O 1
ATOM 1468 N N . LYS A 1 199 ? 1.391 0.844 -7.122 1.00 91.31 199 LYS A N 1
ATOM 1469 C CA . LYS A 1 199 ? 1.437 0.521 -8.558 1.00 91.31 199 LYS A CA 1
ATOM 1470 C C . LYS A 1 199 ? 1.899 -0.908 -8.830 1.00 91.31 199 LYS A C 1
ATOM 1472 O O . LYS A 1 199 ? 1.269 -1.600 -9.618 1.00 91.31 199 LYS A O 1
ATOM 1477 N N . ALA A 1 200 ? 2.965 -1.382 -8.184 1.00 94.25 200 ALA A N 1
ATOM 1478 C CA . ALA A 1 200 ? 3.423 -2.760 -8.356 1.00 94.25 200 ALA A CA 1
ATOM 1479 C C . ALA A 1 200 ? 2.344 -3.775 -7.933 1.00 94.25 200 ALA A C 1
ATOM 1481 O O . ALA A 1 200 ? 2.190 -4.818 -8.573 1.00 94.25 200 ALA A O 1
ATOM 1482 N N . ALA A 1 201 ? 1.574 -3.474 -6.882 1.00 95.31 201 ALA A N 1
ATOM 1483 C CA . ALA A 1 201 ? 0.476 -4.326 -6.447 1.00 95.31 201 ALA A CA 1
ATOM 1484 C C . ALA A 1 201 ? -0.704 -4.286 -7.432 1.00 95.31 201 ALA A C 1
ATOM 1486 O O . ALA A 1 201 ? -1.239 -5.338 -7.769 1.00 95.31 201 ALA A O 1
ATOM 1487 N N . ASP A 1 202 ? -1.066 -3.114 -7.951 1.00 91.75 202 ASP A N 1
ATOM 1488 C CA . ASP A 1 202 ? -2.167 -2.926 -8.910 1.00 91.75 202 ASP A CA 1
ATOM 1489 C C . ASP A 1 202 ? -1.875 -3.562 -10.276 1.00 91.75 202 ASP A C 1
ATOM 1491 O O . ASP A 1 202 ? -2.773 -4.040 -10.966 1.00 91.75 202 ASP A O 1
ATOM 1495 N N . LEU A 1 203 ? -0.594 -3.665 -10.630 1.00 90.75 203 LEU A N 1
ATOM 1496 C CA . LEU A 1 203 ? -0.108 -4.442 -11.769 1.00 90.75 203 LEU A CA 1
ATOM 1497 C C . LEU A 1 203 ? -0.161 -5.961 -11.553 1.00 90.75 203 LEU A C 1
ATOM 1499 O O . LEU A 1 203 ? 0.180 -6.698 -12.475 1.00 90.75 203 LEU A O 1
ATOM 1503 N N . GLY A 1 204 ? -0.562 -6.434 -10.369 1.00 93.00 204 GLY A N 1
ATOM 1504 C CA . GLY A 1 204 ? -0.692 -7.851 -10.018 1.00 93.00 204 GLY A CA 1
ATOM 1505 C C . GLY A 1 204 ? 0.592 -8.519 -9.514 1.00 93.00 204 GLY A C 1
ATOM 1506 O O . GLY A 1 204 ? 0.559 -9.702 -9.165 1.00 93.00 204 GLY A O 1
ATOM 1507 N N . TYR A 1 205 ? 1.720 -7.800 -9.424 1.00 94.81 205 TYR A N 1
ATOM 1508 C CA . TYR A 1 205 ? 2.987 -8.391 -8.972 1.00 94.81 205 TYR A CA 1
ATOM 1509 C C . TYR A 1 205 ? 2.946 -8.824 -7.504 1.00 94.81 205 TYR A C 1
ATOM 1511 O O . TYR A 1 205 ? 3.558 -9.835 -7.166 1.00 94.81 205 TYR A O 1
ATOM 1519 N N . TYR A 1 206 ? 2.196 -8.120 -6.646 1.00 96.06 206 TYR A N 1
ATOM 1520 C CA . TYR A 1 206 ? 2.002 -8.533 -5.251 1.00 96.06 206 TYR A CA 1
ATOM 1521 C C . TYR A 1 206 ? 1.298 -9.893 -5.160 1.00 96.06 206 TYR A C 1
ATOM 1523 O O . TYR A 1 206 ? 1.821 -10.825 -4.551 1.00 96.06 206 TYR A O 1
ATOM 1531 N N . ASP A 1 207 ? 0.142 -10.040 -5.812 1.00 94.62 207 ASP A N 1
ATOM 1532 C CA . ASP A 1 207 ? -0.644 -11.280 -5.787 1.00 94.62 207 ASP A CA 1
ATOM 1533 C C . ASP A 1 207 ? 0.127 -12.449 -6.403 1.00 94.62 207 ASP A C 1
ATOM 1535 O O . ASP A 1 207 ? 0.113 -13.568 -5.879 1.00 94.62 207 ASP A O 1
ATOM 1539 N N . TRP A 1 208 ? 0.867 -12.182 -7.483 1.00 94.81 208 TRP A N 1
ATOM 1540 C CA . TRP A 1 208 ? 1.751 -13.168 -8.086 1.00 94.81 208 TRP A CA 1
ATOM 1541 C C . TRP A 1 208 ? 2.866 -13.600 -7.127 1.00 94.81 208 TRP A C 1
ATOM 1543 O O . TRP A 1 208 ? 2.996 -14.795 -6.864 1.00 94.81 208 TRP A O 1
ATOM 1553 N N . ALA A 1 209 ? 3.619 -12.662 -6.545 1.00 95.50 209 ALA A N 1
ATOM 1554 C CA . ALA A 1 209 ? 4.679 -12.944 -5.575 1.00 95.50 209 ALA A CA 1
ATOM 1555 C C . ALA A 1 209 ? 4.159 -13.750 -4.370 1.00 95.50 209 ALA A C 1
ATOM 1557 O O . ALA A 1 209 ? 4.745 -14.765 -3.985 1.00 95.50 209 ALA A O 1
ATOM 1558 N N . ARG A 1 210 ? 2.986 -13.376 -3.839 1.00 94.56 210 ARG A N 1
ATOM 1559 C CA . ARG A 1 210 ? 2.285 -14.111 -2.774 1.00 94.56 210 ARG A CA 1
ATOM 1560 C C . ARG A 1 210 ? 1.900 -15.529 -3.204 1.00 94.56 210 ARG A C 1
ATOM 1562 O O . ARG A 1 210 ? 2.053 -16.451 -2.407 1.00 94.56 210 ARG A O 1
ATOM 1569 N N . SER A 1 211 ? 1.466 -15.731 -4.452 1.00 94.69 211 SER 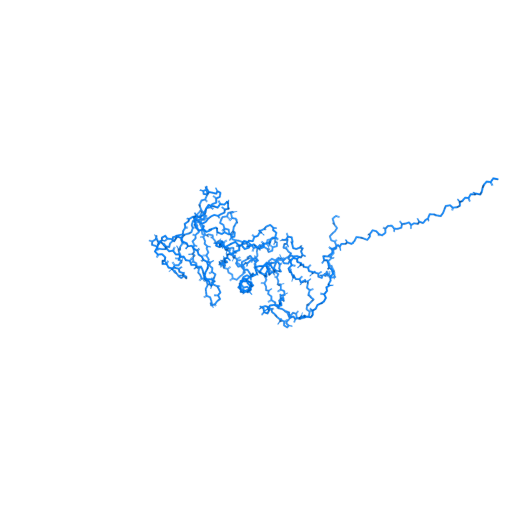A N 1
ATOM 1570 C CA . SER A 1 211 ? 1.152 -17.063 -5.000 1.00 94.69 211 SER A CA 1
ATOM 1571 C C . SER A 1 211 ? 2.382 -17.970 -5.150 1.00 94.69 211 SER A C 1
ATOM 1573 O O . SER A 1 211 ? 2.253 -19.190 -5.042 1.00 94.69 211 SER A O 1
ATOM 1575 N N . GLN A 1 212 ? 3.566 -17.385 -5.374 1.00 95.19 212 GLN A N 1
ATOM 1576 C CA . GLN A 1 212 ? 4.840 -18.110 -5.428 1.00 95.19 212 GLN A CA 1
ATOM 1577 C C . GLN A 1 212 ? 5.458 -18.330 -4.035 1.00 95.19 212 GLN A C 1
ATOM 1579 O O . GLN A 1 212 ? 6.306 -19.206 -3.885 1.00 95.19 212 GLN A O 1
ATOM 1584 N N . GLY A 1 213 ? 5.018 -17.573 -3.021 1.00 94.94 213 GLY A N 1
ATOM 1585 C CA . GLY A 1 213 ? 5.620 -17.561 -1.685 1.00 94.94 213 GLY A CA 1
ATOM 1586 C C . GLY A 1 213 ? 6.989 -16.877 -1.665 1.00 94.94 213 GLY A C 1
ATOM 1587 O O . GLY A 1 213 ? 7.903 -17.377 -1.016 1.00 94.94 213 GLY A O 1
ATOM 1588 N N . ASP A 1 214 ? 7.144 -15.802 -2.445 1.00 94.06 214 ASP A N 1
ATOM 1589 C CA . ASP A 1 214 ? 8.443 -15.198 -2.751 1.00 94.06 214 ASP A CA 1
ATOM 1590 C C . ASP A 1 214 ? 8.301 -13.686 -3.005 1.00 94.06 214 ASP A C 1
ATOM 1592 O O . ASP A 1 214 ? 8.050 -13.245 -4.130 1.00 94.06 214 ASP A O 1
ATOM 1596 N N . LEU A 1 215 ? 8.413 -12.883 -1.939 1.00 95.00 215 LEU A N 1
ATOM 1597 C CA . LEU A 1 215 ? 8.246 -11.425 -2.007 1.00 95.00 215 LEU A CA 1
ATOM 1598 C C . LEU A 1 215 ? 9.409 -10.680 -2.688 1.00 95.00 215 LEU A C 1
ATOM 1600 O O . LEU A 1 215 ? 9.222 -9.532 -3.085 1.00 95.00 215 LEU A O 1
ATOM 1604 N N . GLU A 1 216 ? 10.550 -11.324 -2.955 1.00 93.12 216 GLU A N 1
ATOM 1605 C CA . GLU A 1 216 ? 11.619 -10.725 -3.775 1.00 93.12 216 GLU A CA 1
ATOM 1606 C C . GLU A 1 216 ? 11.130 -10.465 -5.217 1.00 93.12 216 GLU A C 1
ATOM 1608 O O . GLU A 1 216 ? 11.553 -9.517 -5.877 1.00 93.12 216 GLU A O 1
ATOM 1613 N N . LEU A 1 217 ? 10.158 -11.250 -5.707 1.00 93.25 217 LEU A N 1
ATOM 1614 C CA . LEU A 1 217 ? 9.507 -10.992 -6.998 1.00 93.25 217 LEU A CA 1
ATOM 1615 C C . LEU A 1 217 ? 8.709 -9.676 -7.004 1.00 93.25 217 LEU A C 1
ATOM 1617 O O . LEU A 1 217 ? 8.606 -9.025 -8.044 1.00 93.25 217 LEU A O 1
ATOM 1621 N N . PHE A 1 218 ? 8.157 -9.284 -5.852 1.00 96.19 218 PHE A N 1
ATOM 1622 C CA . PHE A 1 218 ? 7.451 -8.014 -5.685 1.00 96.19 218 PHE A CA 1
ATOM 1623 C C . PHE A 1 218 ? 8.439 -6.845 -5.582 1.00 96.19 218 PHE A C 1
ATOM 1625 O O . PHE A 1 218 ? 8.233 -5.822 -6.233 1.00 96.19 218 PHE A O 1
ATOM 1632 N N . GLU A 1 219 ? 9.555 -7.027 -4.868 1.00 95.88 219 GLU A N 1
ATOM 1633 C CA . GLU A 1 219 ? 10.654 -6.054 -4.821 1.00 95.88 219 GLU A CA 1
ATOM 1634 C C . GLU A 1 219 ? 11.174 -5.695 -6.219 1.00 95.88 219 GLU A C 1
ATOM 1636 O O . GLU A 1 219 ? 11.287 -4.516 -6.559 1.00 95.88 219 GLU A O 1
ATOM 1641 N N . ILE A 1 220 ? 11.430 -6.703 -7.062 1.00 94.00 220 ILE A N 1
ATOM 1642 C CA . ILE A 1 220 ? 11.885 -6.495 -8.443 1.00 94.00 220 ILE A CA 1
ATOM 1643 C C . ILE A 1 220 ? 10.914 -5.575 -9.198 1.00 94.00 220 ILE A C 1
ATOM 1645 O O . ILE A 1 220 ? 11.353 -4.626 -9.845 1.00 94.00 220 ILE A O 1
ATOM 1649 N N . ALA A 1 221 ? 9.601 -5.794 -9.079 1.00 93.69 221 ALA A N 1
ATOM 1650 C CA . ALA A 1 221 ? 8.600 -4.951 -9.734 1.00 93.69 221 ALA A CA 1
ATOM 1651 C C . ALA A 1 221 ? 8.617 -3.497 -9.221 1.00 93.69 221 ALA A C 1
ATOM 1653 O O . ALA A 1 221 ? 8.546 -2.560 -10.020 1.00 93.69 221 ALA A O 1
ATOM 1654 N N . ILE A 1 222 ? 8.772 -3.293 -7.908 1.00 94.06 222 ILE A N 1
ATOM 1655 C CA . ILE A 1 222 ? 8.913 -1.960 -7.298 1.00 94.06 222 ILE A CA 1
ATOM 1656 C C . ILE A 1 222 ? 10.148 -1.237 -7.860 1.00 94.06 222 ILE A C 1
ATOM 1658 O O . ILE A 1 222 ? 10.053 -0.074 -8.267 1.00 94.06 222 ILE A O 1
ATOM 1662 N N . ARG A 1 223 ? 11.297 -1.922 -7.938 1.00 92.69 223 ARG A N 1
ATOM 1663 C CA . ARG A 1 223 ? 12.552 -1.359 -8.470 1.00 92.69 223 ARG A CA 1
ATOM 1664 C C . ARG A 1 223 ? 12.456 -1.010 -9.954 1.00 92.69 223 ARG A C 1
ATOM 1666 O O . ARG A 1 223 ? 12.908 0.067 -10.344 1.00 92.69 223 ARG A O 1
ATOM 1673 N N . VAL A 1 224 ? 11.788 -1.838 -10.763 1.00 90.75 224 VAL A N 1
ATOM 1674 C CA . VAL A 1 224 ? 11.535 -1.544 -12.187 1.00 90.75 224 VAL A CA 1
ATOM 1675 C C . VAL A 1 224 ? 10.694 -0.272 -12.350 1.00 90.75 224 VAL A C 1
ATOM 1677 O O . VAL A 1 224 ? 11.048 0.600 -13.142 1.00 90.75 224 VAL A O 1
ATOM 1680 N N . LEU A 1 225 ? 9.621 -0.098 -11.567 1.00 90.50 225 LEU A N 1
ATOM 1681 C CA . LEU A 1 225 ? 8.783 1.112 -11.629 1.00 90.50 225 LEU A CA 1
ATOM 1682 C C . LEU A 1 225 ? 9.526 2.392 -11.213 1.00 90.50 225 LEU A C 1
ATOM 1684 O O . LEU A 1 225 ? 9.213 3.484 -11.698 1.00 90.50 225 LEU A O 1
ATOM 1688 N N . ARG A 1 226 ? 10.530 2.271 -10.341 1.00 91.62 226 ARG A N 1
ATOM 1689 C CA . ARG A 1 226 ? 11.441 3.365 -9.966 1.00 91.62 226 ARG A CA 1
ATOM 1690 C C . ARG A 1 226 ? 12.585 3.575 -10.958 1.00 91.62 226 ARG A C 1
ATOM 1692 O O . ARG A 1 226 ? 13.253 4.606 -10.884 1.00 91.62 226 ARG A O 1
ATOM 1699 N N . ALA A 1 227 ? 12.802 2.633 -11.873 1.00 89.62 227 ALA A N 1
ATOM 1700 C CA . ALA A 1 227 ? 14.014 2.515 -12.673 1.00 89.62 227 ALA A CA 1
ATOM 1701 C C . ALA A 1 227 ? 15.288 2.552 -11.800 1.00 89.62 227 ALA A C 1
ATOM 1703 O O . ALA A 1 227 ? 16.246 3.255 -12.112 1.00 89.62 227 ALA A O 1
ATOM 1704 N N . ASP A 1 228 ? 15.277 1.822 -10.682 1.00 87.94 228 ASP A N 1
ATOM 1705 C CA . ASP A 1 228 ? 16.415 1.682 -9.764 1.00 87.94 228 ASP A CA 1
ATOM 1706 C C . ASP A 1 228 ? 17.504 0.813 -10.415 1.00 87.94 228 ASP A C 1
ATOM 1708 O O . ASP A 1 228 ? 17.516 -0.415 -10.304 1.00 87.94 228 ASP A O 1
ATOM 1712 N N . TYR A 1 229 ? 18.386 1.459 -11.178 1.00 85.31 229 TYR A N 1
ATOM 1713 C CA . TYR A 1 229 ? 19.417 0.798 -11.982 1.00 85.31 229 TYR A CA 1
ATOM 1714 C C . TYR A 1 229 ? 20.583 0.226 -11.166 1.00 85.31 229 TYR A C 1
ATOM 1716 O O . TYR A 1 229 ? 21.373 -0.554 -11.704 1.00 85.31 229 TYR A O 1
ATOM 1724 N N . CYS A 1 230 ? 20.720 0.627 -9.903 1.00 83.56 230 CYS A N 1
ATOM 1725 C CA . CYS A 1 230 ? 21.868 0.304 -9.058 1.00 83.56 230 CYS A CA 1
ATOM 1726 C C . CYS A 1 230 ? 21.524 -0.641 -7.902 1.00 83.56 230 CYS A C 1
ATOM 1728 O O . CYS A 1 230 ? 22.447 -1.174 -7.284 1.00 83.56 230 CYS A O 1
ATOM 1730 N N . TYR A 1 231 ? 20.234 -0.899 -7.656 1.00 86.06 231 TYR A N 1
ATOM 1731 C CA . TYR A 1 231 ? 19.743 -1.660 -6.505 1.00 86.06 231 TYR A CA 1
ATOM 1732 C C . TYR A 1 231 ? 20.069 -0.963 -5.166 1.00 86.06 231 TYR A C 1
ATOM 1734 O O . TYR A 1 231 ? 20.234 -1.611 -4.134 1.00 86.06 231 TYR A O 1
ATOM 1742 N N . ASP A 1 232 ? 20.201 0.367 -5.199 1.00 85.69 232 ASP A N 1
ATOM 1743 C CA . ASP A 1 232 ? 20.532 1.234 -4.059 1.00 85.69 232 ASP A CA 1
ATOM 1744 C C . ASP A 1 232 ? 19.329 2.048 -3.560 1.00 85.69 232 ASP A C 1
ATOM 1746 O O . ASP A 1 232 ? 19.440 2.775 -2.575 1.00 85.69 232 ASP A O 1
ATOM 1750 N N . GLY A 1 233 ? 18.174 1.887 -4.211 1.00 87.12 233 GLY A N 1
ATOM 1751 C CA . GLY A 1 233 ? 16.938 2.584 -3.899 1.00 87.12 233 GLY A CA 1
ATOM 1752 C C . GLY A 1 233 ? 16.744 3.884 -4.679 1.00 87.12 233 GLY A C 1
ATOM 1753 O O . GLY A 1 233 ? 15.622 4.394 -4.678 1.00 87.12 233 GLY A O 1
ATOM 1754 N N . ASP A 1 234 ? 17.736 4.430 -5.391 1.00 88.56 234 ASP A N 1
ATOM 1755 C CA . ASP A 1 234 ? 17.566 5.712 -6.088 1.00 88.56 234 ASP A CA 1
ATOM 1756 C C . ASP A 1 234 ? 16.595 5.593 -7.283 1.00 88.56 234 ASP A C 1
ATOM 1758 O O . ASP A 1 234 ? 16.719 4.748 -8.170 1.00 88.56 234 ASP A O 1
ATOM 1762 N N . SER A 1 235 ? 15.580 6.466 -7.325 1.00 87.00 235 SER A N 1
ATOM 1763 C CA . SER A 1 235 ? 14.573 6.455 -8.397 1.00 87.00 235 SER A CA 1
ATOM 1764 C C . SER A 1 235 ? 15.000 7.323 -9.579 1.00 87.00 235 SER A C 1
ATOM 1766 O O .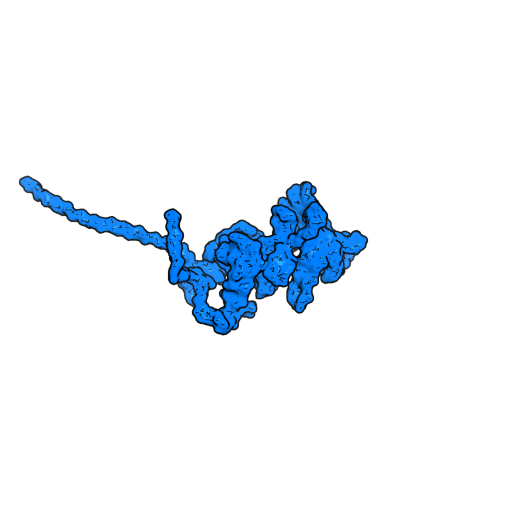 SER A 1 235 ? 15.036 8.554 -9.480 1.00 87.00 235 SER A O 1
ATOM 1768 N N . HIS A 1 236 ? 15.185 6.703 -10.743 1.00 86.88 236 HIS A N 1
ATOM 1769 C CA . HIS A 1 236 ? 15.418 7.396 -12.012 1.00 86.88 236 HIS A CA 1
ATOM 1770 C C . HIS A 1 236 ? 14.124 7.695 -12.794 1.00 86.88 236 HIS A C 1
ATOM 1772 O O . HIS A 1 236 ? 14.104 8.630 -13.603 1.00 86.88 236 HIS A O 1
ATOM 1778 N N . THR A 1 237 ? 13.023 6.985 -12.515 1.00 82.94 237 THR A N 1
ATOM 1779 C CA . THR A 1 237 ? 11.682 7.319 -13.024 1.00 82.94 237 THR A CA 1
ATOM 1780 C C . THR A 1 237 ? 11.199 8.634 -12.422 1.00 82.94 237 THR A C 1
ATOM 1782 O O . THR A 1 237 ? 11.359 8.878 -11.226 1.00 82.94 237 THR A O 1
ATOM 1785 N N . LYS A 1 238 ? 10.556 9.471 -13.243 1.00 79.06 238 LYS A N 1
ATOM 1786 C CA . LYS A 1 238 ? 9.850 10.682 -12.805 1.00 79.06 238 LYS A CA 1
ATOM 1787 C C . LYS A 1 238 ? 8.352 10.531 -13.057 1.00 79.06 238 LYS A C 1
ATOM 1789 O O . LYS A 1 238 ? 7.979 9.934 -14.064 1.00 79.06 238 LYS A O 1
ATOM 1794 N N . PRO A 1 239 ? 7.484 11.104 -12.214 1.00 72.00 239 PRO A N 1
ATOM 1795 C CA . PRO A 1 239 ? 6.050 11.027 -12.449 1.00 72.00 239 PRO A CA 1
ATOM 1796 C C . PRO A 1 239 ? 5.653 11.698 -13.771 1.00 72.00 239 PRO A C 1
ATOM 179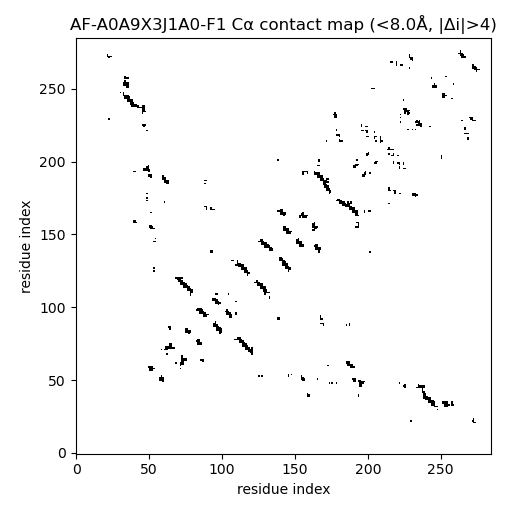8 O O . PRO A 1 239 ? 6.135 12.782 -14.102 1.00 72.00 239 PRO A O 1
ATOM 1801 N N . GLY A 1 240 ? 4.751 11.054 -14.512 1.00 71.31 240 GLY A N 1
ATOM 1802 C CA . GLY A 1 240 ? 4.383 11.419 -15.882 1.00 71.31 240 GLY A CA 1
ATOM 1803 C C . GLY A 1 240 ? 5.206 10.707 -16.964 1.00 71.31 240 GLY A C 1
ATOM 1804 O O . GLY A 1 240 ? 4.957 10.946 -18.143 1.00 71.31 240 GLY A O 1
ATOM 1805 N N . VAL A 1 241 ? 6.184 9.866 -16.602 1.00 76.31 241 VAL A N 1
ATOM 1806 C CA . VAL A 1 241 ? 6.964 9.060 -17.556 1.00 76.31 241 VAL A CA 1
ATOM 1807 C C . VAL A 1 241 ? 6.249 7.741 -17.838 1.00 76.31 241 VAL A C 1
ATOM 1809 O O . VAL A 1 241 ? 5.873 7.015 -16.922 1.00 76.31 241 VAL A O 1
ATOM 1812 N N . GLU A 1 242 ? 6.088 7.408 -19.112 1.00 77.19 242 GLU A N 1
ATOM 1813 C CA . GLU A 1 242 ? 5.610 6.099 -19.555 1.00 77.19 242 GLU A CA 1
ATOM 1814 C C . GLU A 1 242 ? 6.759 5.075 -19.537 1.00 77.19 242 GLU A C 1
ATOM 1816 O O . GLU A 1 242 ? 7.863 5.361 -20.005 1.00 77.19 242 GLU A O 1
ATOM 1821 N N . LEU A 1 243 ? 6.503 3.903 -18.956 1.00 79.50 243 LEU A N 1
ATOM 1822 C CA . LEU A 1 243 ? 7.412 2.767 -18.837 1.00 79.50 243 LEU A CA 1
ATOM 1823 C C . LEU A 1 243 ? 6.911 1.607 -19.704 1.00 79.50 243 LEU A C 1
ATOM 1825 O O . LEU A 1 243 ? 5.751 1.215 -19.649 1.00 79.50 243 LEU A O 1
ATOM 1829 N N . VAL A 1 244 ? 7.807 1.017 -20.486 1.00 81.19 244 VAL A N 1
ATOM 1830 C CA . VAL A 1 244 ? 7.517 -0.147 -21.333 1.00 81.19 244 VAL A CA 1
ATOM 1831 C C . VAL A 1 244 ? 8.009 -1.384 -20.578 1.00 81.19 244 VAL A C 1
ATOM 1833 O O . VAL A 1 244 ? 9.215 -1.569 -20.435 1.00 81.19 244 VAL A O 1
ATOM 1836 N N . LEU A 1 245 ? 7.079 -2.154 -20.003 1.00 83.38 245 LEU A N 1
ATOM 1837 C CA . LEU A 1 245 ? 7.334 -3.215 -19.025 1.00 83.38 245 LEU A CA 1
ATOM 1838 C C . LEU A 1 245 ? 7.181 -4.619 -19.627 1.00 83.38 245 LEU A C 1
ATOM 1840 O O . LEU A 1 245 ? 6.108 -4.987 -20.097 1.00 83.38 245 LEU A O 1
ATOM 1844 N N . GLU A 1 246 ? 8.239 -5.423 -19.556 1.00 82.00 246 GLU A N 1
ATOM 1845 C CA . GLU A 1 246 ? 8.240 -6.848 -19.914 1.00 82.00 246 GLU A CA 1
ATOM 1846 C C . GLU A 1 246 ? 8.445 -7.691 -18.658 1.00 82.00 246 GLU A C 1
ATOM 1848 O O . GLU A 1 246 ? 9.325 -7.375 -17.856 1.00 82.00 246 GLU A O 1
ATOM 1853 N N . ASP A 1 247 ? 7.723 -8.804 -18.513 1.00 86.81 247 ASP A N 1
ATOM 1854 C CA . ASP A 1 247 ? 8.092 -9.817 -17.529 1.00 86.81 247 ASP A CA 1
ATOM 1855 C C . ASP A 1 247 ? 8.011 -11.253 -18.059 1.00 86.81 247 ASP A C 1
ATOM 1857 O O . ASP A 1 247 ? 7.260 -11.615 -18.964 1.00 86.81 247 ASP A O 1
ATOM 1861 N N . ARG A 1 248 ? 8.835 -12.100 -17.441 1.00 87.88 248 ARG A N 1
ATOM 1862 C CA . ARG A 1 248 ? 8.921 -13.543 -17.702 1.00 87.88 248 ARG A CA 1
ATOM 1863 C C . ARG A 1 248 ? 7.850 -14.363 -16.971 1.00 87.88 248 ARG A C 1
ATOM 1865 O O . ARG A 1 248 ? 7.911 -15.593 -17.008 1.00 87.88 248 ARG A O 1
ATOM 1872 N N . TRP A 1 249 ? 6.947 -13.714 -16.239 1.00 86.62 249 TRP A N 1
ATOM 1873 C CA . TRP A 1 249 ? 5.875 -14.348 -15.468 1.00 86.62 249 TRP A CA 1
ATOM 1874 C C . TRP A 1 249 ? 4.548 -14.347 -16.243 1.00 86.62 249 TRP A C 1
ATOM 1876 O O . TRP A 1 249 ? 3.671 -15.156 -15.949 1.00 86.62 249 TRP A O 1
ATOM 1886 N N . GLY A 1 250 ? 4.444 -13.524 -17.291 1.00 85.94 250 GLY A N 1
ATOM 1887 C CA . GLY A 1 250 ? 3.276 -13.405 -18.156 1.00 85.94 250 GLY A CA 1
ATOM 1888 C C . GLY A 1 250 ? 2.191 -12.491 -17.588 1.00 85.94 250 GLY A C 1
ATOM 1889 O O . GLY A 1 250 ? 1.037 -12.627 -17.992 1.00 85.94 250 GLY A O 1
ATOM 1890 N N . ILE A 1 251 ? 2.546 -11.599 -16.656 1.00 86.69 251 ILE A N 1
ATOM 1891 C CA . ILE A 1 251 ? 1.620 -10.618 -16.075 1.00 86.69 251 ILE A CA 1
ATOM 1892 C C . ILE A 1 251 ? 1.462 -9.453 -17.060 1.00 86.69 251 ILE A C 1
ATOM 1894 O O . ILE A 1 251 ? 0.347 -9.129 -17.466 1.00 86.69 251 ILE A O 1
ATOM 1898 N N . HIS A 1 252 ? 2.590 -8.914 -17.531 1.00 84.38 252 HIS A N 1
ATOM 1899 C CA . HIS A 1 252 ? 2.689 -7.941 -18.617 1.00 84.38 252 HIS A CA 1
ATOM 1900 C C . HIS A 1 252 ? 3.527 -8.515 -19.765 1.00 84.38 252 HIS A C 1
ATOM 1902 O O . HIS A 1 252 ? 4.527 -9.202 -19.563 1.00 84.38 252 HIS A O 1
ATOM 1908 N N . GLY A 1 253 ? 3.105 -8.256 -21.003 1.00 72.62 253 GLY A N 1
ATOM 1909 C CA . GLY A 1 253 ? 3.723 -8.822 -22.203 1.00 72.62 253 GLY A CA 1
ATOM 1910 C C . GLY A 1 253 ? 3.440 -7.996 -23.457 1.00 72.62 253 GLY A C 1
ATOM 1911 O O . GLY A 1 253 ? 2.784 -6.962 -23.390 1.00 72.62 253 GLY A O 1
ATOM 1912 N N . ALA A 1 254 ? 3.944 -8.452 -24.608 1.00 65.31 254 ALA A N 1
ATOM 1913 C CA . ALA A 1 254 ? 4.124 -7.636 -25.815 1.00 65.31 254 ALA A CA 1
ATOM 1914 C C . ALA A 1 254 ? 2.989 -6.672 -26.213 1.00 65.31 254 ALA A C 1
ATOM 1916 O O . ALA A 1 254 ? 1.907 -7.081 -26.631 1.00 65.31 254 ALA A O 1
ATOM 1917 N N . SER A 1 255 ? 3.346 -5.389 -26.244 1.00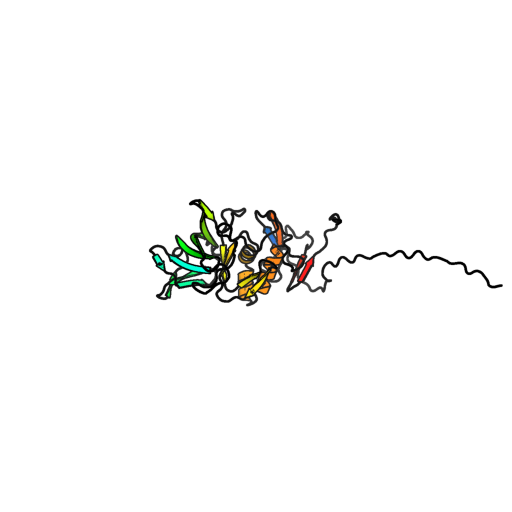 66.44 255 SER A N 1
ATOM 1918 C CA . SER A 1 255 ? 2.699 -4.286 -26.937 1.00 66.44 255 SER A CA 1
ATOM 1919 C C . SER A 1 255 ? 3.330 -4.111 -28.324 1.00 66.44 255 SER A C 1
ATOM 1921 O O . SER A 1 255 ? 4.489 -3.698 -28.444 1.00 66.44 255 SER A O 1
ATOM 1923 N N . PRO A 1 256 ? 2.583 -4.390 -29.406 1.00 67.94 256 PRO A N 1
ATOM 1924 C CA . PRO A 1 256 ? 3.065 -4.190 -30.771 1.00 67.94 256 PRO A CA 1
ATOM 1925 C C . PRO A 1 256 ? 3.402 -2.730 -31.106 1.00 67.94 256 PRO A C 1
ATOM 1927 O O . PRO A 1 256 ? 4.168 -2.486 -32.032 1.00 67.94 256 PRO A O 1
ATOM 1930 N N . GLU A 1 257 ? 2.838 -1.766 -30.373 1.00 70.12 257 GLU A N 1
ATOM 1931 C CA . GLU A 1 257 ? 3.035 -0.328 -30.597 1.00 70.12 257 GLU A CA 1
ATOM 1932 C C . GLU A 1 257 ? 4.451 0.142 -30.233 1.00 70.12 257 GLU A C 1
ATOM 1934 O O . GLU A 1 257 ? 4.979 1.056 -30.858 1.00 70.12 257 GLU A O 1
ATOM 1939 N N . HIS A 1 258 ? 5.090 -0.529 -29.270 1.00 71.06 258 HIS A N 1
ATOM 1940 C CA . HIS A 1 258 ? 6.414 -0.175 -28.749 1.00 71.06 258 HIS A CA 1
ATOM 1941 C C . HIS A 1 258 ? 7.485 -1.219 -29.117 1.00 71.06 258 HIS A C 1
ATOM 1943 O O . HIS A 1 258 ? 8.588 -1.214 -28.572 1.00 71.06 258 HIS A O 1
ATOM 1949 N N . ALA A 1 259 ? 7.182 -2.110 -30.069 1.00 70.31 259 ALA A N 1
ATOM 1950 C CA . ALA A 1 259 ? 8.048 -3.224 -30.456 1.00 70.31 259 ALA A CA 1
ATOM 1951 C C . ALA A 1 259 ? 9.439 -2.785 -30.955 1.00 70.31 259 ALA A C 1
ATOM 1953 O O . ALA A 1 259 ? 10.419 -3.474 -30.674 1.00 70.31 259 ALA A O 1
ATOM 1954 N N . ASP A 1 260 ? 9.532 -1.634 -31.629 1.00 79.50 260 ASP A N 1
ATOM 1955 C CA . ASP A 1 260 ? 10.783 -1.078 -32.171 1.00 79.50 260 ASP A CA 1
ATOM 1956 C C . ASP A 1 260 ? 11.656 -0.358 -31.119 1.00 79.50 260 ASP A C 1
ATOM 1958 O O . ASP A 1 260 ? 12.790 0.027 -31.420 1.00 79.50 260 ASP A O 1
ATOM 1962 N N . ASN A 1 261 ? 11.173 -0.172 -29.884 1.00 75.12 261 ASN A N 1
ATOM 1963 C CA . ASN A 1 261 ? 11.970 0.455 -28.830 1.00 75.12 261 ASN A CA 1
ATOM 1964 C C . ASN A 1 261 ? 13.114 -0.478 -28.374 1.00 75.12 261 ASN A C 1
ATOM 1966 O O . ASN A 1 261 ? 12.919 -1.692 -28.250 1.00 75.12 261 ASN A O 1
ATOM 1970 N N . PRO A 1 262 ? 14.321 0.052 -28.098 1.00 80.50 262 PRO A N 1
ATOM 1971 C CA . PRO A 1 262 ? 15.377 -0.726 -27.457 1.00 80.50 262 PRO A CA 1
ATOM 1972 C C . PRO A 1 262 ? 15.005 -1.039 -25.999 1.00 80.50 262 PRO A C 1
ATOM 1974 O O . PRO A 1 262 ? 14.338 -0.238 -25.346 1.00 80.50 262 PRO A O 1
ATOM 1977 N N . VAL A 1 263 ? 15.482 -2.173 -25.473 1.00 82.25 263 VAL A N 1
ATOM 1978 C CA . VAL A 1 263 ? 15.392 -2.469 -24.033 1.00 82.25 263 VAL A CA 1
ATOM 1979 C C . VAL A 1 263 ? 16.286 -1.483 -23.285 1.00 82.25 263 VAL A C 1
ATOM 1981 O O . VAL A 1 263 ? 17.500 -1.473 -23.495 1.00 82.25 263 VAL A O 1
ATOM 1984 N N . GLU A 1 264 ? 15.700 -0.641 -22.434 1.00 81.94 264 GLU A N 1
ATOM 1985 C CA . GLU A 1 264 ? 16.472 0.317 -21.634 1.00 81.94 264 GLU A CA 1
ATOM 1986 C C . GLU A 1 264 ? 17.200 -0.380 -20.483 1.00 81.94 264 GLU A C 1
ATOM 1988 O O . GLU A 1 264 ? 18.388 -0.135 -20.288 1.00 81.94 264 GLU A O 1
ATOM 1993 N N . ALA A 1 265 ? 16.533 -1.296 -19.778 1.00 87.44 265 ALA A N 1
ATOM 1994 C CA . ALA A 1 265 ? 17.144 -2.116 -18.738 1.00 87.44 265 ALA A CA 1
ATOM 1995 C C . ALA A 1 265 ? 16.363 -3.410 -18.469 1.00 87.44 265 ALA A C 1
ATOM 1997 O O . ALA A 1 265 ? 15.209 -3.553 -18.873 1.00 87.44 265 ALA A O 1
ATOM 1998 N N . VAL A 1 266 ? 17.017 -4.338 -17.770 1.00 87.88 266 VAL A N 1
ATOM 1999 C CA . VAL A 1 266 ? 16.471 -5.612 -17.290 1.00 87.88 266 VAL A CA 1
ATOM 2000 C C . VAL A 1 266 ? 16.811 -5.756 -15.810 1.00 87.88 266 VAL A C 1
ATOM 2002 O O . VAL A 1 266 ? 17.974 -5.611 -15.427 1.00 87.88 266 VAL A O 1
ATOM 2005 N N . TRP A 1 267 ? 15.811 -6.094 -14.995 1.00 88.56 267 TRP A N 1
ATOM 2006 C CA . TRP A 1 267 ? 15.972 -6.382 -13.571 1.00 88.56 267 TRP A CA 1
ATOM 2007 C C . TRP A 1 267 ? 15.848 -7.876 -13.284 1.00 88.56 267 TRP A C 1
ATOM 2009 O O . TRP A 1 267 ? 15.044 -8.591 -13.885 1.00 88.56 267 TRP A O 1
ATOM 2019 N N . ALA A 1 268 ? 16.640 -8.331 -12.323 1.00 86.62 268 ALA A N 1
ATOM 2020 C CA . ALA A 1 268 ? 16.616 -9.667 -11.758 1.00 86.62 268 ALA A CA 1
ATOM 2021 C C . ALA A 1 268 ? 16.902 -9.587 -10.247 1.00 86.62 268 ALA A C 1
ATOM 2023 O O . ALA A 1 268 ? 17.135 -8.512 -9.695 1.00 86.62 268 ALA A O 1
ATOM 2024 N N . ARG A 1 269 ? 16.898 -10.741 -9.577 1.00 84.69 269 ARG A N 1
ATOM 2025 C CA . ARG A 1 269 ? 17.249 -10.869 -8.154 1.00 84.69 269 ARG A CA 1
ATOM 2026 C C . ARG A 1 269 ? 18.600 -10.222 -7.856 1.00 84.69 269 ARG A C 1
ATOM 2028 O O . ARG A 1 269 ? 19.604 -10.641 -8.434 1.00 84.69 269 ARG A O 1
ATOM 2035 N N . ALA A 1 270 ? 18.603 -9.208 -6.988 1.00 73.50 270 ALA A N 1
ATOM 2036 C CA . ALA A 1 270 ? 19.779 -8.423 -6.598 1.00 73.50 270 ALA A CA 1
ATOM 2037 C C . ALA A 1 270 ? 20.643 -7.897 -7.772 1.00 73.50 270 ALA A C 1
ATOM 2039 O O . ALA A 1 270 ? 21.859 -7.741 -7.629 1.00 73.50 270 ALA A O 1
ATOM 2040 N N . ALA A 1 271 ? 20.048 -7.662 -8.950 1.00 73.19 271 ALA A N 1
ATOM 2041 C CA . ALA A 1 271 ? 20.782 -7.257 -10.146 1.00 73.19 271 ALA A CA 1
ATOM 2042 C C . ALA A 1 271 ? 19.937 -6.418 -11.116 1.00 73.19 271 ALA A C 1
ATOM 2044 O O . ALA A 1 271 ? 18.759 -6.683 -11.347 1.00 73.19 271 ALA A O 1
ATOM 2045 N N . CYS A 1 272 ? 20.585 -5.455 -11.766 1.00 73.38 272 CYS A N 1
ATOM 2046 C CA . CYS A 1 272 ? 20.051 -4.734 -12.914 1.00 73.38 272 CYS A CA 1
ATOM 2047 C C . CYS A 1 272 ? 21.143 -4.605 -13.984 1.00 73.38 272 CYS A C 1
ATOM 2049 O O . CYS A 1 272 ? 22.316 -4.419 -13.658 1.00 73.38 272 CYS A O 1
ATOM 2051 N N . SER A 1 273 ? 20.756 -4.675 -15.257 1.00 74.12 273 SER A N 1
ATOM 2052 C CA . SER A 1 273 ? 21.606 -4.325 -16.397 1.00 74.12 273 SER A CA 1
ATOM 2053 C C . SER A 1 273 ? 20.891 -3.287 -17.256 1.00 74.12 273 SER A C 1
ATOM 2055 O O . SER A 1 273 ? 19.726 -3.475 -17.594 1.00 74.12 273 SER A O 1
ATOM 2057 N N . ALA A 1 274 ? 21.567 -2.186 -17.592 1.00 73.62 274 ALA A N 1
ATOM 2058 C CA . ALA A 1 274 ? 20.984 -1.056 -18.318 1.00 73.62 274 ALA A CA 1
ATOM 2059 C C . ALA A 1 274 ? 21.809 -0.692 -19.561 1.00 73.62 274 ALA A C 1
ATOM 2061 O O . ALA A 1 274 ? 23.041 -0.609 -19.509 1.00 73.62 274 ALA A O 1
ATOM 2062 N N . THR A 1 275 ? 21.139 -0.425 -20.684 1.00 64.12 275 THR A N 1
ATOM 2063 C CA . THR A 1 275 ? 21.789 -0.006 -21.928 1.00 64.12 275 THR A CA 1
ATOM 2064 C C . THR A 1 275 ? 21.990 1.510 -21.956 1.00 64.12 275 THR A C 1
ATOM 2066 O O . THR A 1 275 ? 21.071 2.315 -21.801 1.00 64.12 275 THR A O 1
ATOM 2069 N N . ALA A 1 276 ? 23.232 1.948 -22.172 1.00 47.94 276 ALA A N 1
ATOM 2070 C CA . ALA A 1 276 ? 23.538 3.372 -22.244 1.00 47.94 276 ALA A CA 1
ATOM 2071 C C . ALA A 1 276 ? 22.978 3.995 -23.538 1.00 47.94 276 ALA A C 1
ATOM 2073 O O . ALA A 1 276 ? 23.456 3.701 -24.638 1.00 47.94 276 ALA A O 1
ATOM 2074 N N . ARG A 1 277 ? 22.013 4.922 -23.423 1.00 46.31 277 ARG A N 1
ATOM 2075 C CA . ARG A 1 277 ? 21.525 5.703 -24.575 1.00 46.31 277 ARG A CA 1
ATOM 2076 C C . ARG A 1 277 ? 22.671 6.498 -25.216 1.00 46.31 277 ARG A C 1
ATOM 2078 O O . ARG A 1 277 ? 23.271 7.380 -24.596 1.00 46.31 277 ARG A O 1
ATOM 2085 N N . ALA A 1 278 ? 22.931 6.238 -26.496 1.00 34.25 278 ALA A N 1
ATOM 2086 C CA . ALA A 1 278 ? 23.925 6.956 -27.288 1.00 34.25 278 ALA A CA 1
ATOM 2087 C C . ALA A 1 278 ? 23.492 8.416 -27.541 1.00 34.25 278 ALA A C 1
ATOM 2089 O O . ALA A 1 278 ? 22.811 8.712 -28.520 1.00 34.25 278 ALA A O 1
ATOM 2090 N N . GLY A 1 279 ? 23.897 9.339 -26.663 1.00 36.03 279 GLY A N 1
ATOM 2091 C CA . GLY A 1 279 ? 23.661 10.777 -26.856 1.00 36.03 279 GLY A CA 1
ATOM 2092 C C . GLY A 1 279 ? 23.598 11.641 -25.595 1.00 36.03 279 GLY A C 1
ATOM 2093 O O . GLY A 1 279 ? 23.619 12.865 -25.723 1.00 36.03 279 GLY A O 1
ATOM 2094 N N . SER A 1 280 ? 23.542 11.058 -24.393 1.00 32.22 280 SER A N 1
ATOM 2095 C CA . SER A 1 280 ? 23.533 11.840 -23.149 1.00 32.22 280 SER A CA 1
ATOM 2096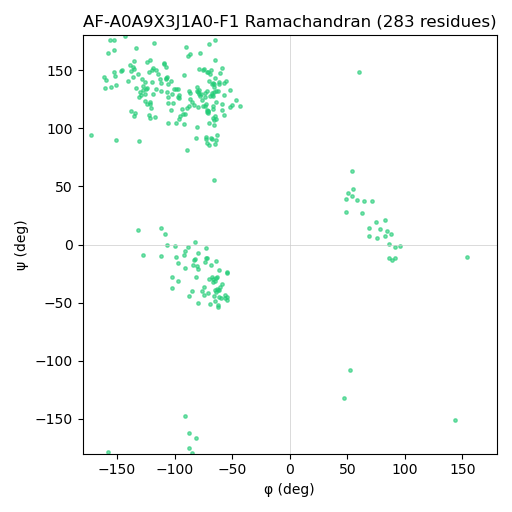 C C . SER A 1 280 ? 24.846 12.624 -22.978 1.00 32.22 280 SER A C 1
ATOM 2098 O O . SER A 1 280 ? 25.916 12.009 -22.970 1.00 32.22 280 SER A O 1
ATOM 2100 N N . PRO A 1 281 ? 24.816 13.965 -22.836 1.00 32.12 281 PRO A N 1
ATOM 2101 C CA . PRO A 1 281 ? 26.026 14.738 -22.597 1.00 32.12 281 PRO A CA 1
ATOM 2102 C C . PRO A 1 281 ? 26.586 14.395 -21.215 1.00 32.12 281 PRO A C 1
ATOM 2104 O O . PRO A 1 281 ? 25.876 14.456 -20.212 1.00 32.12 281 PRO A O 1
ATOM 2107 N N . THR A 1 282 ? 27.873 14.056 -21.159 1.00 32.06 282 THR A N 1
ATOM 2108 C CA . THR A 1 282 ? 28.586 13.786 -19.907 1.00 32.06 282 THR A CA 1
ATOM 2109 C C . THR A 1 282 ? 28.505 14.992 -18.975 1.00 32.06 282 THR A C 1
ATOM 2111 O O . THR A 1 282 ? 29.129 16.022 -19.242 1.00 32.06 282 THR A O 1
ATOM 2114 N N . SER A 1 283 ? 27.779 14.847 -17.866 1.00 30.22 283 SER A N 1
ATOM 2115 C CA . SER A 1 283 ? 27.867 15.769 -16.737 1.00 30.22 283 SER A CA 1
ATOM 2116 C C . SER A 1 283 ? 29.263 15.659 -16.130 1.00 30.22 283 SER A C 1
ATOM 2118 O O . SER A 1 283 ? 29.591 14.664 -15.487 1.00 30.22 283 SER A O 1
ATOM 2120 N N . THR A 1 284 ? 30.099 16.668 -16.352 1.00 29.42 284 THR A N 1
ATOM 2121 C CA . THR A 1 284 ? 31.368 16.825 -15.637 1.00 29.42 284 THR A CA 1
ATOM 2122 C C . THR A 1 284 ? 31.095 17.334 -14.227 1.00 29.42 284 THR A C 1
ATOM 2124 O O . THR A 1 284 ? 30.552 18.432 -14.081 1.00 29.42 284 THR A O 1
ATOM 2127 N N . ALA A 1 285 ? 31.496 16.551 -13.225 1.00 30.50 285 ALA A N 1
ATOM 2128 C CA . ALA A 1 285 ? 31.782 17.051 -11.881 1.00 30.50 285 ALA A CA 1
ATOM 2129 C C . ALA A 1 285 ? 33.087 17.875 -11.869 1.00 30.50 285 ALA A C 1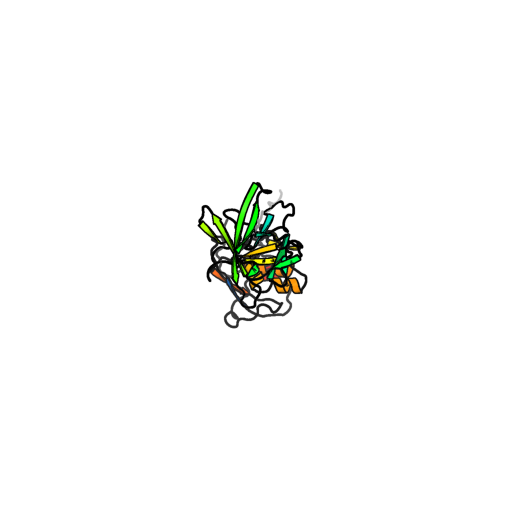
ATOM 2131 O O . ALA A 1 285 ? 33.950 17.609 -12.740 1.00 30.50 285 ALA A O 1
#

pLDDT: mean 79.03, std 22.09, range [29.42, 98.12]